Protein 2IAB (pdb70)

InterPro domains:
  IPR011576 Pyridoxamine 5'-phosphate oxidase, N-terminal [PF01243] (26-133)
  IPR012349 FMN-binding split barrel [G3DSA:2.30.110.10] (7-149)

Sequence (301 aa):
TTPPARTAKQQRIQDTLNRLELDVDAWVSTAGADGGAPYLVPLSYLWDGETFLVATPAASPTGRNLSETGRVRLGIGPTRDLVLVEEGTALPLEPAGLPDGVGDTFAEKTGFDPRRLTTSYLYFRISPRRVQAWREANELSGRELRDGEWLVTDTTPPARTAKQRIQDTLNRLELDVDAWVSTAGADGGAPYLVPLSYLWDGETFLVATPAASPTGRNLSETGRVRLGIGPTRDLVLVEGTALPLEPAGLPDGVGDTFAEKTGFDPRRLTTSYLYFRISPRRVQAWREANELSGRELRDGEWL

Nearest PDB structures (foldseek):
  2iab-assembly1_A  TM=1.007E+00  e=1.808E-29  Streptomyces avermitilis
  5jab-assembly1_B  TM=8.099E-01  e=2.879E-06  Mycobacterium tuberculosis H37Rv
  5jab-assembly2_D  TM=7.755E-01  e=5.006E-06  Mycobacterium tuberculosis H37Rv
  3ec6-assembly1_A-2  TM=7.131E-01  e=2.724E-06  Bacillus anthracis
  2hti-assembly1_A-2  TM=7.205E-01  e=1.027E-05  Halalkalibacterium halodurans

Secondary structure (DSSP, 8-state):
--PPPPPHHHHHHHHHHHHHH--EEEEEEE-TTSS-EEEEEEE-EE-SS-EEEEEETTSHHHHHHHHH-EEEEEESSTT-EEEEEEEEEEE-GGGPPTTHHHHHHHHHS--GGG-SS-EEEEEEEEEEEEEESSGGGSTT-B--TTS-----/-PPPPPPHHHHHHHHHHHHHH--EEEEEEE-TTSS-EEEEEEE-EE-SS-EEEEEETTSHHHHHHHHH-EEEEEES-TTSEEEEEEEEEEE-GGGS-HHHHHHHHHHHS--GGG-SS-EEEEEEEEEEEEEESSHHHHTT-B--TT---

Radius of gyration: 19.33 Å; Cα contacts (8 Å, |Δi|>4): 685; chains: 2; bounding box: 51×46×48 Å

Solvent-accessible surface area: 14859 Å² total

B-factor: mean 37.32, std 8.87, range [21.0, 83.9]

Foldseek 3Di:
DDDAADDLVRLVVVVVVQLQPDFKWWKWFADPPDPRIDTDIFGWDDDPFKIKTKDQCPDPSNVRCDVPQWIWIWGDDAQWIKIFTWGKDKAFLVGDPPPPQVVSCVRHVDGCVPDPGGMIMIIIGTAWMFTGGDPSHVVVRTCGRRDGDDDD/DDDFADDLVVLVVVVVVQLQPDFKWWKWFADPVDPGIDIDIFGWDDDPFKIKTKDFCPPPSNVRCDPPQWIWIWTDDPLWIKIFTWGKDKAFLVPDPPVVQVVNCVRHVDGQNPDPRGMIMIIIGTAWMFTHRDPSHPVVRTCGGRDGD

CATH classification: 2.30.110.10

Structure (mmCIF, N/CA/C/O backbone):
data_2IAB
#
_entry.id   2IAB
#
_cell.length_a   87.890
_cell.length_b   87.890
_cell.length_c   151.580
_cell.angle_alpha   90.000
_cell.angle_beta   90.000
_cell.angle_gamma   120.000
#
_symmetry.space_group_name_H-M   'P 65 2 2'
#
loop_
_entity.id
_entity.type
_entity.pdbx_description
1 polymer 'Hypothetical protein'
2 non-polymer 'ISOPROPYL ALCOHOL'
3 water water
#
loop_
_atom_site.group_PDB
_atom_site.id
_atom_site.type_symbol
_atom_site.label_atom_id
_atom_site.label_alt_id
_atom_site.label_comp_id
_atom_site.label_asym_id
_atom_site.label_entity_id
_atom_site.label_seq_id
_atom_site.pdbx_PDB_ins_code
_atom_site.Cartn_x
_atom_site.Cartn_y
_atom_site.Cartn_z
_atom_site.occupancy
_atom_site.B_iso_or_equiv
_atom_site.auth_seq_id
_atom_site.auth_comp_id
_atom_site.auth_asym_id
_atom_site.auth_atom_id
_atom_site.pdbx_PDB_model_num
ATOM 1 N N . THR A 1 3 ? 18.548 48.585 85.971 1.00 58.67 2 THR A N 1
ATOM 2 C CA . THR A 1 3 ? 17.094 48.260 86.055 1.00 57.31 2 THR A CA 1
ATOM 3 C C . THR A 1 3 ? 16.787 46.969 85.267 1.00 57.06 2 THR A C 1
ATOM 4 O O . THR A 1 3 ? 17.631 46.472 84.500 1.00 57.07 2 THR A O 1
ATOM 6 N N . THR A 1 4 ? 15.593 46.412 85.492 1.00 57.17 3 THR A N 1
ATOM 7 C CA . THR A 1 4 ? 15.082 45.279 84.705 1.00 55.96 3 THR A CA 1
ATOM 8 C C . THR A 1 4 ? 14.797 45.748 83.257 1.00 55.08 3 THR A C 1
ATOM 9 O O . THR A 1 4 ? 13.836 46.491 83.021 1.00 55.50 3 THR A O 1
ATOM 10 N N . PRO A 1 5 ? 15.639 45.337 82.292 1.00 53.30 4 PRO A N 1
ATOM 11 C CA . PRO A 1 5 ? 15.375 45.711 80.904 1.00 53.45 4 PRO A CA 1
ATOM 12 C C . PRO A 1 5 ? 14.128 45.010 80.356 1.00 52.13 4 PRO A C 1
ATOM 13 O O . PRO A 1 5 ? 13.829 43.871 80.790 1.00 52.02 4 PRO A O 1
ATOM 17 N N . PRO A 1 6 ? 13.439 45.642 79.372 1.00 49.60 5 PRO A N 1
ATOM 18 C CA . PRO A 1 6 ? 12.270 44.997 78.754 1.00 48.60 5 PRO A CA 1
ATOM 19 C C . PRO A 1 6 ? 12.605 43.585 78.225 1.00 46.62 5 PRO A C 1
ATOM 20 O O . PRO A 1 6 ? 13.770 43.310 77.884 1.00 45.60 5 PRO A O 1
ATOM 24 N N . ALA A 1 7 ? 11.594 42.712 78.213 1.00 45.74 6 ALA A N 1
ATOM 25 C CA . ALA A 1 7 ? 11.721 41.342 77.734 1.00 45.34 6 ALA A CA 1
ATOM 26 C C . ALA A 1 7 ? 12.311 41.342 76.329 1.00 47.44 6 ALA A C 1
ATOM 27 O O . ALA A 1 7 ? 11.861 42.114 75.453 1.00 46.02 6 ALA A O 1
ATOM 29 N N . ARG A 1 8 ? 13.302 40.470 76.117 1.00 44.98 7 ARG A N 1
ATOM 30 C CA . ARG A 1 8 ? 13.890 40.310 74.791 1.00 45.41 7 ARG A CA 1
ATOM 31 C C . ARG A 1 8 ? 12.916 39.574 73.858 1.00 45.49 7 ARG A C 1
ATOM 32 O O . ARG A 1 8 ? 12.191 38.628 74.299 1.00 41.41 7 ARG A O 1
ATOM 40 N N . THR A 1 9 ? 12.924 40.004 72.580 1.00 44.30 8 THR A N 1
ATOM 41 C CA . THR A 1 9 ? 12.306 39.232 71.473 1.00 44.91 8 THR A CA 1
ATOM 42 C C . THR A 1 9 ? 12.947 37.845 71.249 1.00 43.28 8 THR A C 1
ATOM 43 O O . THR A 1 9 ? 14.090 37.577 71.656 1.00 42.10 8 THR A O 1
ATOM 47 N N . ALA A 1 10 ? 12.206 36.987 70.558 1.00 41.79 9 ALA A N 1
ATOM 48 C CA . ALA A 1 10 ? 12.651 35.616 70.234 1.00 39.08 9 ALA A CA 1
ATOM 49 C C . ALA A 1 10 ? 13.944 35.560 69.391 1.00 35.44 9 ALA A C 1
ATOM 50 O O . ALA A 1 10 ? 14.854 34.806 69.714 1.00 36.75 9 ALA A O 1
ATOM 52 N N . LYS A 1 11 ? 14.018 36.349 68.328 1.00 38.21 10 LYS A N 1
ATOM 53 C CA . LYS A 1 11 ? 15.252 36.481 67.538 1.00 40.86 10 LYS A CA 1
ATOM 54 C C . LYS A 1 11 ? 16.459 36.929 68.402 1.00 39.79 10 LYS A C 1
ATOM 55 O O . LYS A 1 11 ? 17.525 36.347 68.318 1.00 36.97 10 LYS A O 1
ATOM 60 N N A GLN A 1 12 ? 16.283 37.927 69.255 0.50 41.45 11 GLN A N 1
ATOM 61 N N B GLN A 1 12 ? 16.242 37.954 69.218 0.50 41.02 11 GLN A N 1
ATOM 62 C CA A GLN A 1 12 ? 17.407 38.405 70.082 0.50 40.26 11 GLN A CA 1
ATOM 63 C CA B GLN A 1 12 ? 17.253 38.471 70.152 0.50 39.32 11 GLN A CA 1
ATOM 64 C C A GLN A 1 12 ? 17.732 37.417 71.208 0.50 38.26 11 GLN A C 1
ATOM 65 C C B GLN A 1 12 ? 17.696 37.404 71.150 0.50 37.97 11 GLN A C 1
ATOM 66 O O A GLN A 1 12 ? 18.912 37.251 71.566 0.50 33.33 11 GLN A O 1
ATOM 67 O O B GLN A 1 12 ? 18.902 37.185 71.373 0.50 33.95 11 GLN A O 1
ATOM 78 N N . ARG A 1 13 ? 16.708 36.764 71.772 1.00 35.94 12 ARG A N 1
ATOM 79 C CA . ARG A 1 13 ? 16.949 35.708 72.737 1.00 37.77 12 ARG A CA 1
ATOM 80 C C . ARG A 1 13 ? 17.728 34.572 72.126 1.00 31.06 12 ARG A C 1
ATOM 81 O O . ARG A 1 13 ? 18.564 33.945 72.793 1.00 34.55 12 ARG A O 1
ATOM 89 N N . ILE A 1 14 ? 17.432 34.240 70.883 1.00 31.74 13 ILE A N 1
ATOM 90 C CA . ILE A 1 14 ? 18.099 33.119 70.281 1.00 30.19 13 ILE A CA 1
ATOM 91 C C . ILE A 1 14 ? 19.582 33.460 70.081 1.00 31.97 13 ILE A C 1
ATOM 92 O O . ILE A 1 14 ? 20.462 32.648 70.411 1.00 29.25 13 ILE A O 1
ATOM 97 N N . GLN A 1 15 ? 19.845 34.642 69.508 1.00 31.71 14 GLN A N 1
ATOM 98 C CA . GLN A 1 15 ? 21.224 35.096 69.331 1.00 33.78 14 GLN A CA 1
ATOM 99 C C . GLN A 1 15 ? 21.975 35.168 70.657 1.00 31.12 14 GLN A C 1
ATOM 100 O O . GLN A 1 15 ? 23.104 34.723 70.717 1.00 29.80 14 GLN A O 1
ATOM 106 N N . ASP A 1 16 ? 21.350 35.708 71.696 1.00 29.73 15 ASP A N 1
ATOM 107 C CA . ASP A 1 16 ? 21.943 35.763 73.043 1.00 30.84 15 ASP A CA 1
ATOM 108 C C . ASP A 1 16 ? 22.190 34.352 73.596 1.00 29.90 15 ASP A C 1
ATOM 109 O O . ASP A 1 16 ? 23.227 34.071 74.228 1.00 31.19 15 ASP A O 1
ATOM 114 N N . THR A 1 17 ? 21.240 33.467 73.373 1.00 28.71 16 THR A N 1
ATOM 115 C CA . THR A 1 17 ? 21.383 32.076 73.823 1.00 28.07 16 THR A CA 1
ATOM 116 C C . THR A 1 17 ? 22.551 31.375 73.123 1.00 29.22 16 THR A C 1
ATOM 117 O O . THR A 1 17 ? 23.365 30.719 73.760 1.00 29.40 16 THR A O 1
ATOM 121 N N . LEU A 1 18 ? 22.634 31.524 71.811 1.00 29.59 17 LEU A N 1
ATOM 122 C CA . LEU A 1 18 ? 23.754 31.001 71.058 1.00 29.68 17 LEU A CA 1
ATOM 123 C C . LEU A 1 18 ? 25.078 31.565 71.575 1.00 32.45 17 LEU A C 1
ATOM 124 O O . LEU A 1 18 ? 26.056 30.845 71.680 1.00 33.37 17 LEU A O 1
ATOM 129 N N . ASN A 1 19 ? 25.141 32.855 71.859 1.00 31.61 18 ASN A N 1
ATOM 130 C CA . ASN A 1 19 ? 26.397 33.425 72.420 1.00 31.64 18 ASN A CA 1
ATOM 131 C C . ASN A 1 19 ? 26.758 32.773 73.786 1.00 29.22 18 ASN A C 1
ATOM 132 O O . ASN A 1 19 ? 27.909 32.539 74.087 1.00 30.87 18 ASN A O 1
ATOM 137 N N . ARG A 1 20 ? 25.754 32.542 74.621 1.00 30.63 19 ARG A N 1
ATOM 138 C CA . ARG A 1 20 ? 25.945 31.945 75.937 1.00 31.11 19 ARG A CA 1
ATOM 139 C C . ARG A 1 20 ? 26.460 30.515 75.759 1.00 29.11 19 ARG A C 1
ATOM 140 O O . ARG A 1 20 ? 27.423 30.121 76.417 1.00 29.72 19 ARG A O 1
ATOM 148 N N . LEU A 1 21 ? 25.869 29.771 74.813 1.00 32.22 20 LEU A N 1
ATOM 149 C CA . LEU A 1 21 ? 26.285 28.388 74.562 1.00 28.50 20 LEU A CA 1
ATOM 150 C C . LEU A 1 21 ? 27.729 28.336 74.081 1.00 30.94 20 LEU A C 1
ATOM 151 O O . LEU A 1 21 ? 28.450 27.410 74.456 1.00 32.79 20 LEU A O 1
ATOM 156 N N . GLU A 1 22 ? 28.153 29.310 73.273 1.00 29.05 21 GLU A N 1
ATOM 157 C CA . GLU A 1 22 ? 29.498 29.374 72.749 1.00 30.89 21 GLU A CA 1
ATOM 158 C C . GLU A 1 22 ? 30.465 29.801 73.846 1.00 33.20 21 GLU A C 1
ATOM 159 O O . GLU A 1 22 ? 31.627 29.410 73.848 1.00 36.24 21 GLU A O 1
ATOM 165 N N . LEU A 1 23 ? 29.981 30.593 74.801 1.00 32.37 22 LEU A N 1
ATOM 166 C CA . LEU A 1 23 ? 30.856 31.118 75.842 1.00 31.91 22 LEU A CA 1
ATOM 167 C C . LEU A 1 23 ? 31.093 30.203 77.062 1.00 32.55 22 LEU A C 1
ATOM 168 O O . LEU A 1 23 ? 32.205 30.009 77.475 1.00 34.60 22 LEU A O 1
ATOM 173 N N . ASP A 1 24 ? 30.036 29.685 77.660 1.00 27.44 23 ASP A N 1
ATOM 174 C CA . ASP A 1 24 ? 30.156 28.949 78.903 1.00 28.79 23 ASP A CA 1
ATOM 175 C C . ASP A 1 24 ? 30.888 27.607 78.682 1.00 32.25 23 ASP A C 1
ATOM 176 O O . ASP A 1 24 ? 30.882 27.039 77.595 1.00 33.08 23 ASP A O 1
ATOM 181 N N . VAL A 1 25 ? 31.571 27.175 79.703 1.00 31.24 24 VAL A N 1
ATOM 182 C CA . VAL A 1 25 ? 32.337 25.948 79.664 1.00 34.14 24 VAL A CA 1
ATOM 183 C C . VAL A 1 25 ? 31.584 24.778 80.269 1.00 31.61 24 VAL A C 1
ATOM 184 O O . VAL A 1 25 ? 31.769 23.617 79.828 1.00 30.73 24 VAL A O 1
ATOM 188 N N . ASP A 1 26 ? 30.819 25.069 81.318 1.00 28.16 25 ASP A N 1
ATOM 189 C CA . ASP A 1 26 ? 30.141 24.049 82.109 1.00 30.37 25 ASP A CA 1
ATOM 190 C C . ASP A 1 26 ? 28.606 24.119 81.977 1.00 30.60 25 ASP A C 1
ATOM 191 O O . ASP A 1 26 ? 28.012 25.197 81.779 1.00 32.50 25 ASP A O 1
ATOM 196 N N . ALA A 1 27 ? 28.002 22.947 82.146 1.00 30.82 26 ALA A N 1
ATOM 197 C CA . ALA A 1 27 ? 26.566 22.739 82.281 1.00 31.13 26 ALA A CA 1
ATOM 198 C C . ALA A 1 27 ? 26.241 21.850 83.449 1.00 32.41 26 ALA A C 1
ATOM 199 O O . ALA A 1 27 ? 26.949 20.867 83.753 1.00 32.07 26 ALA A O 1
ATOM 201 N N . TRP A 1 28 ? 25.106 22.149 84.057 1.00 31.86 27 TRP A N 1
ATOM 202 C CA . TRP A 1 28 ? 24.507 21.240 85.022 1.00 30.80 27 TRP A CA 1
ATOM 203 C C . TRP A 1 28 ? 23.821 20.131 84.209 1.00 31.29 27 TRP A C 1
ATOM 204 O O . TRP A 1 28 ? 22.953 20.381 83.391 1.00 31.84 27 TRP A O 1
ATOM 215 N N . VAL A 1 29 ? 24.209 18.892 84.448 1.00 29.44 28 VAL A N 1
ATOM 216 C CA . VAL A 1 29 ? 23.767 17.768 83.626 1.00 30.19 28 VAL A CA 1
ATOM 217 C C . VAL A 1 29 ? 22.840 16.925 84.488 1.00 31.07 28 VAL A C 1
ATOM 218 O O . VAL A 1 29 ? 23.259 16.293 85.479 1.00 29.72 28 VAL A O 1
ATOM 222 N N . SER A 1 30 ? 21.566 16.917 84.083 1.00 29.77 29 SER A N 1
ATOM 223 C CA . SER A 1 30 ? 20.544 16.238 84.805 1.00 29.64 29 SER A CA 1
ATOM 224 C C . SER A 1 30 ? 20.092 14.976 84.060 1.00 29.75 29 SER A C 1
ATOM 225 O O . SER A 1 30 ? 19.651 15.005 82.876 1.00 29.99 29 SER A O 1
ATOM 228 N N . THR A 1 31 ? 20.148 13.873 84.778 1.00 29.28 30 THR A N 1
ATOM 229 C CA . THR A 1 31 ? 19.835 12.532 84.251 1.00 28.65 30 THR A CA 1
ATOM 230 C C . THR A 1 31 ? 18.994 11.772 85.260 1.00 30.51 30 THR A C 1
ATOM 231 O O . THR A 1 31 ? 18.747 12.239 86.394 1.00 26.52 30 THR A O 1
ATOM 235 N N . ALA A 1 32 ? 18.526 10.587 84.833 1.00 30.54 31 ALA A N 1
ATOM 236 C CA . ALA A 1 32 ? 17.696 9.734 85.654 1.00 29.91 31 ALA A CA 1
ATOM 237 C C . ALA A 1 32 ? 18.035 8.273 85.366 1.00 30.53 31 ALA A C 1
ATOM 238 O O . ALA A 1 32 ? 18.329 7.924 84.229 1.00 30.16 31 ALA A O 1
ATOM 240 N N . GLY A 1 33 ? 18.040 7.449 86.405 1.00 29.19 32 GLY A N 1
ATOM 241 C CA . GLY A 1 33 ? 18.166 5.983 86.227 1.00 31.54 32 GLY A CA 1
ATOM 242 C C . GLY A 1 33 ? 16.976 5.384 85.495 1.00 35.20 32 GLY A C 1
ATOM 243 O O . GLY A 1 33 ? 15.856 5.946 85.473 1.00 34.42 32 GLY A O 1
ATOM 244 N N . ALA A 1 34 ? 17.230 4.207 84.927 1.00 40.99 33 ALA A N 1
ATOM 245 C CA . ALA A 1 34 ? 16.286 3.481 84.102 1.00 42.05 33 ALA A CA 1
ATOM 246 C C . ALA A 1 34 ? 15.133 2.966 84.926 1.00 41.40 33 ALA A C 1
ATOM 247 O O . ALA A 1 34 ? 14.042 2.836 84.392 1.00 41.99 33 ALA A O 1
ATOM 249 N N . ASP A 1 35 ? 15.364 2.758 86.221 1.00 41.41 34 ASP A N 1
ATOM 250 C CA . ASP A 1 35 ? 14.367 2.178 87.096 1.00 46.81 34 ASP A CA 1
ATOM 251 C C . ASP A 1 35 ? 13.459 3.142 87.909 1.00 48.22 34 ASP A C 1
ATOM 252 O O . ASP A 1 35 ? 12.654 2.696 88.703 1.00 51.82 34 ASP A O 1
ATOM 257 N N . GLY A 1 36 ? 13.540 4.448 87.720 1.00 47.06 35 GLY A N 1
ATOM 258 C CA . GLY A 1 36 ? 12.454 5.318 88.199 1.00 46.28 35 GLY A CA 1
ATOM 259 C C . GLY A 1 36 ? 12.677 5.932 89.562 1.00 44.80 35 GLY A C 1
ATOM 260 O O . GLY A 1 36 ? 13.260 5.312 90.448 1.00 46.94 35 GLY A O 1
ATOM 261 N N . GLY A 1 37 ? 12.193 7.157 89.724 1.00 43.21 36 GLY A N 1
ATOM 262 C CA . GLY A 1 37 ? 12.553 8.008 90.868 1.00 39.85 36 GLY A CA 1
ATOM 263 C C . GLY A 1 37 ? 14.019 7.995 91.285 1.00 36.70 36 GLY A C 1
ATOM 264 O O . GLY A 1 37 ? 14.308 7.944 92.467 1.00 39.02 36 GLY A O 1
ATOM 265 N N . ALA A 1 38 ? 14.944 8.052 90.329 1.00 32.08 37 ALA A N 1
ATOM 266 C CA . ALA A 1 38 ? 16.372 8.107 90.642 1.00 30.02 37 ALA A CA 1
ATOM 267 C C . ALA A 1 38 ? 17.081 9.271 89.905 1.00 28.36 37 ALA A C 1
ATOM 268 O O . ALA A 1 38 ? 17.891 9.059 88.957 1.00 28.34 37 ALA A O 1
ATOM 270 N N . PRO A 1 39 ? 16.875 10.509 90.390 1.00 28.87 38 PRO A N 1
ATOM 271 C CA . PRO A 1 39 ? 17.536 11.655 89.756 1.00 28.93 38 PRO A CA 1
ATOM 272 C C . PRO A 1 39 ? 19.045 11.705 90.016 1.00 26.44 38 PRO A C 1
ATOM 273 O O . PRO A 1 39 ? 19.525 11.233 91.040 1.00 27.82 38 PRO A O 1
ATOM 277 N N . TYR A 1 40 ? 19.776 12.325 89.108 1.00 28.26 39 TYR A N 1
ATOM 278 C CA . TYR A 1 40 ? 21.196 12.559 89.299 1.00 29.19 39 TYR A CA 1
ATOM 279 C C . TYR A 1 40 ? 21.529 13.901 88.658 1.00 31.01 39 TYR A C 1
ATOM 280 O O . TYR A 1 40 ? 21.026 14.202 87.570 1.00 31.10 39 TYR A O 1
ATOM 289 N N . LEU A 1 41 ? 22.360 14.689 89.349 1.00 29.98 40 LEU A N 1
ATOM 290 C CA . LEU A 1 41 ? 22.769 15.986 88.903 1.00 30.94 40 LEU A CA 1
ATOM 291 C C . LEU A 1 41 ? 24.229 16.220 89.206 1.00 30.37 40 LEU A C 1
ATOM 292 O O . LEU A 1 41 ? 24.693 16.008 90.346 1.00 28.14 40 LEU A O 1
ATOM 297 N N . VAL A 1 42 ? 24.962 16.677 88.188 1.00 30.56 41 VAL A N 1
ATOM 298 C CA . VAL A 1 42 ? 26.372 17.052 88.347 1.00 30.86 41 VAL A CA 1
ATOM 299 C C . VAL A 1 42 ? 26.750 18.031 87.224 1.00 30.59 41 VAL A C 1
ATOM 300 O O . VAL A 1 42 ? 26.206 17.935 86.128 1.00 29.41 41 VAL A O 1
ATOM 304 N N . PRO A 1 43 ? 27.633 19.005 87.490 1.00 29.92 42 PRO A N 1
ATOM 305 C CA . PRO A 1 43 ? 28.181 19.772 86.339 1.00 30.12 42 PRO A CA 1
ATOM 306 C C . PRO A 1 43 ? 29.248 19.055 85.549 1.00 28.95 42 PRO A C 1
ATOM 307 O O . PRO A 1 43 ? 30.122 18.426 86.115 1.00 34.73 42 PRO A O 1
ATOM 311 N N . LEU A 1 44 ? 29.169 19.140 84.237 1.00 30.32 43 LEU A N 1
ATOM 312 C CA . LEU A 1 44 ? 30.247 18.677 83.394 1.00 31.51 43 LEU A CA 1
ATOM 313 C C . LEU A 1 44 ? 30.561 19.807 82.411 1.00 28.59 43 LEU A C 1
ATOM 314 O O . LEU A 1 44 ? 29.719 20.673 82.103 1.00 32.11 43 LEU A O 1
ATOM 319 N N . SER A 1 45 ? 31.733 19.724 81.845 1.00 28.80 44 SER A N 1
ATOM 320 C CA . SER A 1 45 ? 32.156 20.573 80.745 1.00 29.87 44 SER A CA 1
ATOM 321 C C . SER A 1 45 ? 31.513 20.137 79.432 1.00 32.70 44 SER A C 1
ATOM 322 O O . SER A 1 45 ? 31.211 18.979 79.260 1.00 32.62 44 SER A O 1
ATOM 325 N N . TYR A 1 46 ? 31.320 21.078 78.501 1.00 28.72 45 TYR A N 1
ATOM 326 C CA . TYR A 1 46 ? 30.719 20.766 77.243 1.00 30.32 45 TYR A CA 1
ATOM 327 C C . TYR A 1 46 ? 31.357 21.553 76.123 1.00 31.27 45 TYR A C 1
ATOM 328 O O . TYR A 1 46 ? 32.001 22.567 76.330 1.00 30.14 45 TYR A O 1
ATOM 337 N N . LEU A 1 47 ? 31.176 21.024 74.934 1.00 31.72 46 LEU A N 1
ATOM 338 C CA . LEU A 1 47 ? 31.445 21.745 73.694 1.00 32.31 46 LEU A CA 1
ATOM 339 C C . LEU A 1 47 ? 30.165 21.852 72.909 1.00 33.03 46 LEU A C 1
ATOM 340 O O . LEU A 1 47 ? 29.516 20.836 72.626 1.00 30.88 46 LEU A O 1
ATOM 345 N N . TRP A 1 48 ? 29.819 23.082 72.540 1.00 31.05 47 TRP A N 1
ATOM 346 C CA . TRP A 1 48 ? 28.720 23.350 71.620 1.00 32.37 47 TRP A CA 1
ATOM 347 C C . TRP A 1 48 ? 29.260 23.795 70.253 1.00 32.81 47 TRP A C 1
ATOM 348 O O . TRP A 1 48 ? 30.090 24.702 70.176 1.00 30.45 47 TRP A O 1
ATOM 359 N N . ASP A 1 49 ? 28.754 23.181 69.190 1.00 32.72 48 ASP A N 1
ATOM 360 C CA . ASP A 1 49 ? 29.208 23.517 67.835 1.00 33.76 48 ASP A CA 1
ATOM 361 C C . ASP A 1 49 ? 28.202 24.277 66.954 1.00 32.77 48 ASP A C 1
ATOM 362 O O . ASP A 1 49 ? 28.382 24.360 65.717 1.00 29.02 48 ASP A O 1
ATOM 367 N N . GLY A 1 50 ? 27.121 24.782 67.556 1.00 27.84 49 GLY A N 1
ATOM 368 C CA . GLY A 1 50 ? 26.048 25.391 66.774 1.00 31.25 49 GLY A CA 1
ATOM 369 C C . GLY A 1 50 ? 24.880 24.473 66.503 1.00 31.40 49 GLY A C 1
ATOM 370 O O . GLY A 1 50 ? 23.826 24.914 65.996 1.00 30.12 49 GLY A O 1
ATOM 371 N N . GLU A 1 51 ? 25.050 23.177 66.779 1.00 28.71 50 GLU A N 1
ATOM 372 C CA . GLU A 1 51 ? 24.048 22.182 66.443 1.00 29.48 50 GLU A CA 1
ATOM 373 C C . GLU A 1 51 ? 23.811 21.153 67.551 1.00 29.36 50 GLU A C 1
ATOM 374 O O . GLU A 1 51 ? 22.679 20.850 67.900 1.00 31.42 50 GLU A O 1
ATOM 380 N N . THR A 1 52 ? 24.888 20.603 68.080 1.00 30.35 51 THR A N 1
ATOM 381 C CA . THR A 1 52 ? 24.865 19.634 69.175 1.00 29.24 51 THR A CA 1
ATOM 382 C C . THR A 1 52 ? 25.866 20.020 70.276 1.00 30.57 51 THR A C 1
ATOM 383 O O . THR A 1 52 ? 26.787 20.836 70.092 1.00 34.08 51 THR A O 1
ATOM 387 N N . PHE A 1 53 ? 25.648 19.437 71.445 1.00 31.17 52 PHE A N 1
ATOM 388 C CA . PHE A 1 53 ? 26.537 19.478 72.568 1.00 29.17 52 PHE A CA 1
ATOM 389 C C . PHE A 1 53 ? 27.296 18.148 72.605 1.00 32.79 52 PHE A C 1
ATOM 390 O O . PHE A 1 53 ? 26.792 17.087 72.231 1.00 29.92 52 PHE A O 1
ATOM 398 N N . LEU A 1 54 ? 28.523 18.244 73.080 1.00 29.66 53 LEU A N 1
ATOM 399 C CA . LEU A 1 54 ? 29.358 17.127 73.341 1.00 29.90 53 LEU A CA 1
ATOM 400 C C . LEU A 1 54 ? 29.889 17.221 74.761 1.00 30.99 53 LEU A C 1
ATOM 401 O O . LEU A 1 54 ? 30.443 18.244 75.180 1.00 27.80 53 LEU A O 1
ATOM 406 N N . VAL A 1 55 ? 29.682 16.147 75.508 1.00 29.19 54 VAL A N 1
ATOM 407 C CA . VAL A 1 55 ? 30.179 16.029 76.902 1.00 31.35 54 VAL A CA 1
ATOM 408 C C . VAL A 1 55 ? 30.995 14.732 76.954 1.00 33.73 54 VAL A C 1
ATOM 409 O O . VAL A 1 55 ? 30.900 13.911 76.062 1.00 31.85 54 VAL A O 1
ATOM 413 N N . ALA A 1 56 ? 31.826 14.566 77.963 1.00 30.90 55 ALA A N 1
ATOM 414 C CA . ALA A 1 56 ? 32.530 13.317 78.106 1.00 31.37 55 ALA A CA 1
ATOM 415 C C . ALA A 1 56 ? 32.512 12.931 79.598 1.00 31.54 55 ALA A C 1
ATOM 416 O O . ALA A 1 56 ? 32.734 13.781 80.459 1.00 32.46 55 ALA A O 1
ATOM 418 N N . THR A 1 57 ? 32.312 11.643 79.876 1.00 31.52 56 THR A N 1
ATOM 419 C CA . THR A 1 57 ? 32.354 11.124 81.233 1.00 33.13 56 THR A CA 1
ATOM 420 C C . THR A 1 57 ? 32.793 9.647 81.211 1.00 32.14 56 THR A C 1
ATOM 421 O O . THR A 1 57 ? 32.640 8.986 80.183 1.00 30.72 56 THR A O 1
ATOM 425 N N . PRO A 1 58 ? 33.385 9.127 82.330 1.00 32.37 57 PRO A N 1
ATOM 426 C CA . PRO A 1 58 ? 33.632 7.722 82.344 1.00 32.99 57 PRO A CA 1
ATOM 427 C C . PRO A 1 58 ? 32.369 6.948 82.010 1.00 31.38 57 PRO A C 1
ATOM 428 O O . PRO A 1 58 ? 31.270 7.292 82.451 1.00 28.78 57 PRO A O 1
ATOM 432 N N . ALA A 1 59 ? 32.499 5.935 81.173 1.00 31.43 58 ALA A N 1
ATOM 433 C CA . ALA A 1 59 ? 31.341 5.096 80.827 1.00 32.61 58 ALA A CA 1
ATOM 434 C C . ALA A 1 59 ? 30.623 4.609 82.077 1.00 35.64 58 ALA A C 1
ATOM 435 O O . ALA A 1 59 ? 29.380 4.456 82.092 1.00 35.45 58 ALA A O 1
ATOM 437 N N . ALA A 1 60 ? 31.410 4.335 83.126 1.00 34.71 59 ALA A N 1
ATOM 438 C CA . ALA A 1 60 ? 30.888 3.740 84.358 1.00 34.07 59 ALA A CA 1
ATOM 439 C C . ALA A 1 60 ? 30.331 4.727 85.389 1.00 32.52 59 ALA A C 1
ATOM 440 O O . ALA A 1 60 ? 29.833 4.297 86.417 1.00 33.21 59 ALA A O 1
ATOM 442 N N . SER A 1 61 ? 30.434 6.034 85.130 1.00 30.93 60 SER A N 1
ATOM 443 C CA . SER A 1 61 ? 29.949 7.064 86.079 1.00 31.83 60 SER A CA 1
ATOM 444 C C . SER A 1 61 ? 28.413 7.024 86.081 1.00 30.96 60 SE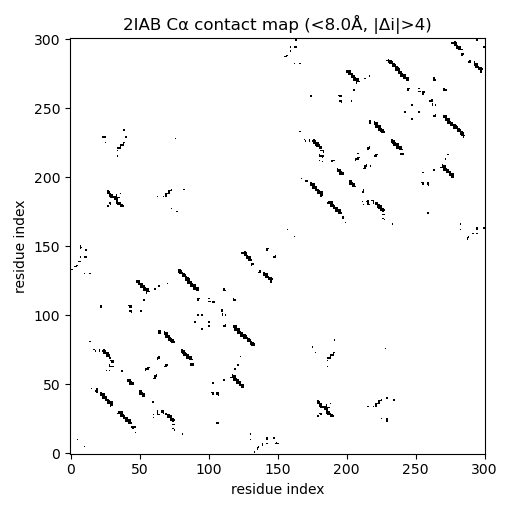R A C 1
ATOM 445 O O . SER A 1 61 ? 27.821 6.542 85.130 1.00 30.20 60 SER A O 1
ATOM 448 N N . PRO A 1 62 ? 27.773 7.500 87.139 1.00 30.27 61 PRO A N 1
ATOM 449 C CA . PRO A 1 62 ? 26.299 7.538 87.122 1.00 29.80 61 PRO A CA 1
ATOM 450 C C . PRO A 1 62 ? 25.726 8.264 85.916 1.00 31.00 61 PRO A C 1
ATOM 451 O O . PRO A 1 62 ? 24.716 7.830 85.349 1.00 27.32 61 PRO A O 1
ATOM 455 N N . THR A 1 63 ? 26.370 9.360 85.521 1.00 30.77 62 THR A N 1
ATOM 456 C CA . THR A 1 63 ? 25.957 10.107 84.339 1.00 30.06 62 THR A CA 1
ATOM 457 C C . THR A 1 63 ? 26.125 9.291 83.110 1.00 29.51 62 THR A C 1
ATOM 458 O O . THR A 1 63 ? 25.180 9.172 82.312 1.00 31.46 62 THR A O 1
ATOM 462 N N . GLY A 1 64 ? 27.308 8.685 82.940 1.00 31.19 63 GLY A N 1
ATOM 463 C CA . GLY A 1 64 ? 27.558 7.833 81.776 1.00 29.44 63 GLY A CA 1
ATOM 464 C C . GLY A 1 64 ? 26.576 6.672 81.633 1.00 29.86 63 GLY A C 1
ATOM 465 O O . GLY A 1 64 ? 26.108 6.376 80.552 1.00 30.60 63 GLY A O 1
ATOM 466 N N . ARG A 1 65 ? 26.285 6.011 82.739 1.00 30.78 64 ARG A N 1
ATOM 467 C CA . ARG A 1 65 ? 25.330 4.910 82.764 1.00 33.00 64 ARG A CA 1
ATOM 468 C C . ARG A 1 65 ? 23.920 5.375 82.464 1.00 30.48 64 ARG A C 1
ATOM 469 O O . ARG A 1 65 ? 23.208 4.724 81.718 1.00 30.96 64 ARG A O 1
ATOM 477 N N . ASN A 1 66 ? 23.500 6.490 83.039 1.00 30.21 65 ASN A N 1
ATOM 478 C CA . ASN A 1 66 ? 22.148 7.002 82.753 1.00 31.46 65 ASN A CA 1
ATOM 479 C C . ASN A 1 66 ? 22.031 7.419 81.299 1.00 29.59 65 ASN A C 1
ATOM 480 O O . ASN A 1 66 ? 21.032 7.097 80.652 1.00 31.25 65 ASN A O 1
ATOM 485 N N . LEU A 1 67 ? 23.060 8.076 80.766 1.00 27.90 66 LEU A N 1
ATOM 486 C CA . LEU A 1 67 ? 23.043 8.469 79.385 1.00 28.71 66 LEU A CA 1
ATOM 487 C C . LEU A 1 67 ? 22.970 7.264 78.404 1.00 32.02 66 LEU A C 1
ATOM 488 O O . LEU A 1 67 ? 22.181 7.264 77.465 1.00 31.55 66 LEU A O 1
ATOM 493 N N . SER A 1 68 ? 23.785 6.258 78.666 1.00 30.60 67 SER A N 1
ATOM 494 C CA . SER A 1 68 ? 23.830 5.045 77.870 1.00 31.32 67 SER A CA 1
ATOM 495 C C . SER A 1 68 ? 22.536 4.306 77.907 1.00 31.99 67 SER A C 1
ATOM 496 O O . SER A 1 68 ? 22.084 3.791 76.869 1.00 32.65 67 SER A O 1
ATOM 499 N N . GLU A 1 69 ? 21.939 4.216 79.089 1.00 32.22 68 GLU A N 1
ATOM 500 C CA . GLU A 1 69 ? 20.777 3.348 79.284 1.00 33.03 68 GLU A CA 1
ATOM 501 C C . GLU A 1 69 ? 19.519 4.041 78.877 1.00 32.61 68 GLU A C 1
ATOM 502 O O . GLU A 1 69 ? 18.619 3.396 78.388 1.00 32.79 68 GLU A O 1
ATOM 505 N N . THR A 1 70 ? 19.438 5.363 79.047 1.00 32.10 69 THR A N 1
ATOM 506 C CA . THR A 1 70 ? 18.155 6.066 78.834 1.00 35.87 69 THR A CA 1
ATOM 507 C C . THR A 1 70 ? 18.188 7.007 77.629 1.00 34.09 69 THR A C 1
ATOM 508 O O . THR A 1 70 ? 17.171 7.345 77.094 1.00 35.85 69 THR A O 1
ATOM 512 N N . GLY A 1 71 ? 19.363 7.495 77.250 1.00 29.87 70 GLY A N 1
ATOM 513 C CA . GLY A 1 71 ? 19.472 8.460 76.215 1.00 31.52 70 GLY A CA 1
ATOM 514 C C . GLY A 1 71 ? 18.807 9.819 76.445 1.00 31.92 70 GLY A C 1
ATOM 515 O O . GLY A 1 71 ? 18.648 10.568 75.510 1.00 33.24 70 GLY A O 1
ATOM 516 N N . ARG A 1 72 ? 18.419 10.158 77.662 1.00 29.89 71 ARG A N 1
ATOM 517 C CA . ARG A 1 72 ? 17.721 11.436 77.882 1.00 30.99 71 ARG A CA 1
ATOM 518 C C . ARG A 1 72 ? 18.519 12.278 78.847 1.00 30.35 71 ARG A C 1
ATOM 519 O O . ARG A 1 72 ? 19.144 11.731 79.756 1.00 29.74 71 ARG A O 1
ATOM 524 N N . VAL A 1 73 ? 18.479 13.596 78.654 1.00 30.99 72 VAL A N 1
ATOM 525 C CA . VAL A 1 73 ? 19.322 14.529 79.423 1.00 29.63 72 VAL A CA 1
ATOM 526 C C . VAL A 1 73 ? 18.656 15.892 79.448 1.00 29.51 72 VAL A C 1
ATOM 527 O O . VAL A 1 73 ? 18.009 16.300 78.485 1.00 29.36 72 VAL A O 1
ATOM 531 N N . ARG A 1 74 ? 18.856 16.595 80.561 1.00 28.47 73 ARG A N 1
ATOM 532 C CA . ARG A 1 74 ? 18.562 18.009 80.647 1.00 30.61 73 ARG A CA 1
ATOM 533 C C . ARG A 1 74 ? 19.852 18.774 81.040 1.00 29.07 73 ARG A C 1
ATOM 534 O O . ARG A 1 74 ? 20.671 18.299 81.848 1.00 32.53 73 ARG A O 1
ATOM 542 N N . LEU A 1 75 ? 20.035 19.914 80.421 1.00 29.45 74 LEU A N 1
ATOM 543 C CA . LEU A 1 75 ? 21.188 20.819 80.674 1.00 29.56 74 LEU A CA 1
ATOM 544 C C . LEU A 1 75 ? 20.705 22.160 81.199 1.00 29.18 74 LEU A C 1
ATOM 545 O O . LEU A 1 75 ? 19.811 22.769 80.614 1.00 33.39 74 LEU A O 1
ATOM 550 N N . GLY A 1 76 ? 21.290 22.590 82.321 1.00 27.50 75 GLY A N 1
ATOM 551 C CA . GLY A 1 76 ? 21.104 23.922 82.923 1.00 30.07 75 GLY A CA 1
ATOM 552 C C . GLY A 1 76 ? 22.387 24.714 82.724 1.00 27.80 75 GLY A C 1
ATOM 553 O O . GLY A 1 76 ? 23.453 24.324 83.216 1.00 29.18 75 GLY A O 1
ATOM 554 N N . ILE A 1 77 ? 22.296 25.780 81.942 1.00 29.48 76 ILE A N 1
ATOM 555 C CA . ILE A 1 77 ? 23.459 26.570 81.547 1.00 27.66 76 ILE A CA 1
ATOM 556 C C . ILE A 1 77 ? 23.195 28.025 81.864 1.00 32.69 76 ILE A C 1
ATOM 557 O O . ILE A 1 77 ? 22.088 28.563 81.686 1.00 32.05 76 ILE A O 1
ATOM 562 N N . GLY A 1 78 ? 24.232 28.638 82.398 1.00 30.67 77 GLY A N 1
ATOM 563 C CA . GLY A 1 78 ? 24.269 30.055 82.598 1.00 29.39 77 GLY A CA 1
ATOM 564 C C . GLY A 1 78 ? 24.190 30.480 84.032 1.00 33.14 77 GLY A C 1
ATOM 565 O O . GLY A 1 78 ? 23.843 29.670 84.912 1.00 32.45 77 GLY A O 1
ATOM 566 N N . PRO A 1 79 ? 24.517 31.762 84.279 1.00 34.64 78 PRO A N 1
ATOM 567 C CA . PRO A 1 79 ? 24.604 32.293 85.593 1.00 37.48 78 PRO A CA 1
ATOM 568 C C . PRO A 1 79 ? 23.234 32.644 86.059 1.00 37.00 78 PRO A C 1
ATOM 569 O O . PRO A 1 79 ? 22.210 32.436 85.332 1.00 37.71 78 PRO A O 1
ATOM 573 N N . THR A 1 80 ? 23.216 33.161 87.277 1.00 39.79 79 THR A N 1
ATOM 574 C CA . THR A 1 80 ? 21.985 33.456 87.997 1.00 40.62 79 THR A CA 1
ATOM 575 C C . THR A 1 80 ? 21.073 34.379 87.165 1.00 42.30 79 THR A C 1
ATOM 576 O O . THR A 1 80 ? 21.516 35.464 86.701 1.00 42.09 79 THR A O 1
ATOM 580 N N . ARG A 1 81 ? 19.821 33.954 86.968 1.00 38.35 80 ARG A N 1
ATOM 581 C CA . ARG A 1 81 ? 18.837 34.810 86.307 1.00 43.82 80 ARG A CA 1
ATOM 582 C C . ARG A 1 81 ? 19.261 35.231 84.888 1.00 42.05 80 ARG A C 1
ATOM 583 O O . ARG A 1 81 ? 18.824 36.270 84.411 1.00 39.11 80 ARG A O 1
ATOM 591 N N . ASP A 1 82 ? 20.108 34.418 84.246 1.00 33.65 81 ASP A N 1
ATOM 592 C CA . ASP A 1 82 ? 20.324 34.446 82.810 1.00 36.00 81 ASP A CA 1
ATOM 593 C C . ASP A 1 82 ? 20.547 32.998 82.324 1.00 33.17 81 ASP A C 1
ATOM 594 O O . ASP A 1 82 ? 21.641 32.553 81.962 1.00 37.67 81 ASP A O 1
ATOM 599 N N . LEU A 1 83 ? 19.475 32.234 82.386 1.00 33.39 82 LEU A N 1
ATOM 600 C CA . LEU A 1 83 ? 19.559 30.786 82.258 1.00 32.33 82 LEU A CA 1
ATOM 601 C C . LEU A 1 83 ? 19.133 30.330 80.908 1.00 30.71 82 LEU A C 1
ATOM 602 O O . LEU A 1 83 ? 18.292 30.995 80.220 1.00 31.78 82 LEU A O 1
ATOM 607 N N . VAL A 1 84 ? 19.732 29.203 80.521 1.00 31.65 83 VAL A N 1
ATOM 608 C CA . VAL A 1 84 ? 19.335 28.413 79.386 1.00 30.47 83 VAL A CA 1
ATOM 609 C C . VAL A 1 84 ? 19.087 26.948 79.851 1.00 32.04 83 VAL A C 1
ATOM 610 O O . VAL A 1 84 ? 19.900 26.336 80.554 1.00 30.59 83 VAL A O 1
ATOM 614 N N . LEU A 1 85 ? 17.914 26.439 79.507 1.00 28.93 84 LEU A N 1
ATOM 615 C CA . LEU A 1 85 ? 17.499 25.109 79.863 1.00 28.73 84 LEU A CA 1
ATOM 616 C C . LEU A 1 85 ? 17.252 24.287 78.599 1.00 28.56 84 LEU A C 1
ATOM 617 O O . LEU A 1 85 ? 16.426 24.654 77.759 1.00 30.18 84 LEU A O 1
ATOM 622 N N . VAL A 1 86 ? 17.991 23.189 78.465 1.00 30.86 85 VAL A N 1
ATOM 623 C CA . VAL A 1 86 ? 17.953 22.373 77.268 1.00 30.93 85 VAL A CA 1
ATOM 624 C C . VAL A 1 86 ? 17.402 20.984 77.599 1.00 32.65 85 VAL A C 1
ATOM 625 O O . VAL A 1 86 ? 17.833 20.358 78.573 1.00 31.36 85 VAL A O 1
ATOM 629 N N . GLU A 1 87 ? 16.451 20.499 76.789 1.00 31.06 86 GLU A N 1
ATOM 630 C CA A GLU A 1 87 ? 16.053 19.091 76.829 0.50 32.38 86 GLU A CA 1
ATOM 631 C CA B GLU A 1 87 ? 16.013 19.112 76.825 0.50 33.64 86 GLU A CA 1
ATOM 632 C C . GLU A 1 87 ? 16.599 18.440 75.580 1.00 32.26 86 GLU A C 1
ATOM 633 O O . GLU A 1 87 ? 16.391 18.934 74.44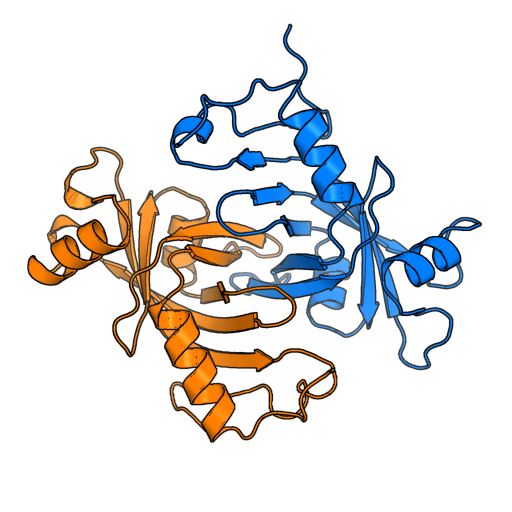4 1.00 28.66 86 GLU A O 1
ATOM 644 N N . GLY A 1 88 ? 17.249 17.299 75.770 1.00 32.79 87 GLY A N 1
ATOM 645 C CA . GLY A 1 88 ? 17.927 16.630 74.654 1.00 32.48 87 GLY A CA 1
ATOM 646 C C . GLY A 1 88 ? 17.990 15.117 74.750 1.00 28.54 87 GLY A C 1
ATOM 647 O O . GLY A 1 88 ? 17.694 14.499 75.780 1.00 30.62 87 GLY A O 1
ATOM 648 N N . THR A 1 89 ? 18.407 14.513 73.649 1.00 29.32 88 THR A N 1
ATOM 649 C CA . THR A 1 89 ? 18.607 13.085 73.565 1.00 31.05 88 THR A CA 1
ATOM 650 C C . THR A 1 89 ? 20.111 12.900 73.337 1.00 31.54 88 THR A C 1
ATOM 651 O O . THR A 1 89 ? 20.745 13.739 72.680 1.00 35.97 88 THR A O 1
ATOM 655 N N . ALA A 1 90 ? 20.672 11.840 73.907 1.00 28.68 89 ALA A N 1
ATOM 656 C CA . ALA A 1 90 ? 22.097 11.613 73.924 1.00 28.76 89 ALA A CA 1
ATOM 657 C C . ALA A 1 90 ? 22.497 10.267 73.327 1.00 29.79 89 ALA A C 1
ATOM 658 O O . ALA A 1 90 ? 21.868 9.242 73.625 1.00 33.34 89 ALA A O 1
ATOM 660 N N . LEU A 1 91 ? 23.553 10.265 72.513 1.00 30.15 90 LEU A N 1
ATOM 661 C CA . LEU A 1 91 ? 24.118 9.053 71.937 1.00 30.14 90 LEU A CA 1
ATOM 662 C C . LEU A 1 91 ? 25.612 8.978 72.204 1.00 31.56 90 LEU A C 1
ATOM 663 O O . LEU A 1 91 ? 26.310 10.009 72.207 1.00 30.99 90 LEU A O 1
ATOM 668 N N . PRO A 1 92 ? 26.122 7.765 72.455 1.00 31.48 91 PRO A N 1
ATOM 669 C CA . PRO A 1 92 ? 27.538 7.635 72.828 1.00 30.54 91 PRO A CA 1
ATOM 670 C C . PRO A 1 92 ? 28.487 7.630 71.621 1.00 31.90 91 PRO A C 1
ATOM 671 O O . PRO A 1 92 ? 28.143 7.137 70.568 1.00 31.62 91 PRO A O 1
ATOM 675 N N . LEU A 1 93 ? 29.689 8.153 71.795 1.00 34.77 92 LEU A N 1
ATOM 676 C CA . LEU A 1 93 ? 30.762 8.038 70.790 1.00 34.31 92 LEU A CA 1
ATOM 677 C C . LEU A 1 93 ? 31.975 7.569 71.575 1.00 33.43 92 LEU A C 1
ATOM 678 O O . LEU A 1 93 ? 32.340 8.156 72.615 1.00 30.25 92 LEU A O 1
ATOM 683 N N . GLU A 1 94 ? 32.588 6.490 71.116 1.00 30.58 93 GLU A N 1
ATOM 684 C CA . GLU A 1 94 ? 33.864 6.077 71.636 1.00 32.70 93 GLU A CA 1
ATOM 685 C C . GLU A 1 94 ? 34.947 7.099 71.255 1.00 34.61 93 GLU A C 1
ATOM 686 O O . GLU A 1 94 ? 34.906 7.662 70.167 1.00 34.41 93 GLU A O 1
ATOM 692 N N . PRO A 1 95 ? 35.932 7.316 72.139 1.00 35.72 94 PRO A N 1
ATOM 693 C CA . PRO A 1 95 ? 37.072 8.200 71.881 1.00 38.90 94 PRO A CA 1
ATOM 694 C C . PRO A 1 95 ? 37.771 7.944 70.548 1.00 45.12 94 PRO A C 1
ATOM 695 O O . PRO A 1 95 ? 38.108 8.899 69.875 1.00 46.04 94 PRO A O 1
ATOM 699 N N . ALA A 1 96 ? 37.907 6.683 70.139 1.00 48.12 95 ALA A N 1
ATOM 700 C CA . ALA A 1 96 ? 38.435 6.368 68.811 1.00 49.14 95 ALA A CA 1
ATOM 701 C C . ALA A 1 96 ? 37.452 6.566 67.646 1.00 50.09 95 ALA A C 1
ATOM 702 O O . ALA A 1 96 ? 37.848 6.420 66.497 1.00 55.91 95 ALA A O 1
ATOM 704 N N . GLY A 1 97 ? 36.193 6.893 67.907 1.00 47.43 96 GLY A N 1
ATOM 705 C CA . GLY A 1 97 ? 35.197 7.041 66.847 1.00 43.93 96 GLY A CA 1
ATOM 706 C C . GLY A 1 97 ? 34.640 8.442 66.722 1.00 44.08 96 GLY A C 1
ATOM 707 O O . GLY A 1 97 ? 33.500 8.640 66.280 1.00 45.58 96 GLY A O 1
ATOM 708 N N . LEU A 1 98 ? 35.412 9.440 67.157 1.00 43.15 97 LEU A N 1
ATOM 709 C CA . LEU A 1 98 ? 34.971 10.849 67.028 1.00 39.83 97 LEU A CA 1
ATOM 710 C C . LEU A 1 98 ? 35.149 11.279 65.592 1.00 37.35 97 LEU A C 1
ATOM 711 O O . LEU A 1 98 ? 36.037 10.805 64.947 1.00 29.89 97 LEU A O 1
ATOM 716 N N . PRO A 1 99 ? 34.298 12.169 65.095 1.00 35.64 98 PRO A N 1
ATOM 717 C CA . PRO A 1 99 ? 34.617 12.741 63.764 1.00 35.17 98 PRO A CA 1
ATOM 718 C C . PRO A 1 99 ? 35.976 13.459 63.769 1.00 33.26 98 PRO A C 1
ATOM 719 O O . PRO A 1 99 ? 36.433 13.922 64.826 1.00 36.21 98 PRO A O 1
ATOM 723 N N . ASP A 1 100 ? 36.580 13.590 62.606 1.00 32.96 99 ASP A N 1
ATOM 724 C CA . ASP A 1 100 ? 37.836 14.313 62.459 1.00 31.32 99 ASP A CA 1
ATOM 725 C C . ASP A 1 100 ? 37.781 15.679 63.119 1.00 29.96 99 ASP A C 1
ATOM 726 O O . ASP A 1 100 ? 36.832 16.450 62.938 1.00 31.44 99 ASP A O 1
ATOM 731 N N . GLY A 1 101 ? 38.763 15.962 63.958 1.00 31.38 100 GLY A N 1
ATOM 732 C CA . GLY A 1 101 ? 38.929 17.314 64.493 1.00 33.41 100 GLY A CA 1
ATOM 733 C C . GLY A 1 101 ? 38.158 17.569 65.792 1.00 32.21 100 GLY A C 1
ATOM 734 O O . GLY A 1 101 ? 38.497 18.465 66.566 1.00 33.42 100 GLY A O 1
ATOM 735 N N . VAL A 1 102 ? 37.152 16.762 66.076 1.00 31.70 101 VAL A N 1
ATOM 736 C CA . VAL A 1 102 ? 36.315 17.019 67.220 1.00 30.67 101 VAL A CA 1
ATOM 737 C C . VAL A 1 102 ? 36.995 16.825 68.593 1.00 31.75 101 VAL A C 1
ATOM 738 O O . VAL A 1 102 ? 36.758 17.623 69.525 1.00 31.92 101 VAL A O 1
ATOM 742 N N . GLY A 1 103 ? 37.815 15.790 68.721 1.00 30.71 102 GLY A N 1
ATOM 743 C CA . GLY A 1 103 ? 38.524 15.521 69.965 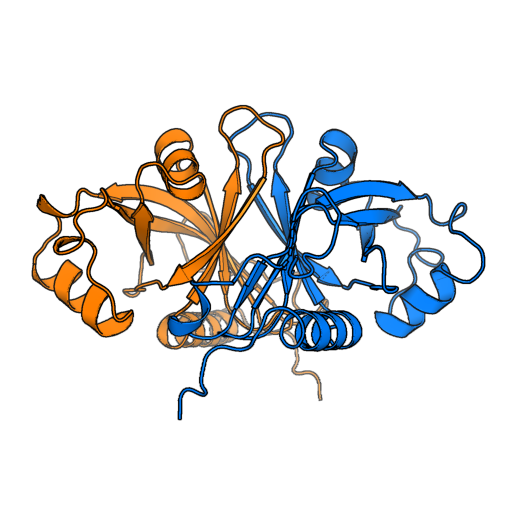1.00 33.28 102 GLY A CA 1
ATOM 744 C C . GLY A 1 103 ? 39.432 16.695 70.343 1.00 32.91 102 GLY A C 1
ATOM 745 O O . GLY A 1 103 ? 39.441 17.134 71.507 1.00 32.36 102 GLY A O 1
ATOM 746 N N . ASP A 1 104 ? 40.169 17.208 69.355 1.00 30.24 103 ASP A N 1
ATOM 747 C CA . ASP A 1 104 ? 41.008 18.383 69.542 1.00 31.56 103 ASP A CA 1
ATOM 748 C C . ASP A 1 104 ? 40.212 19.615 69.974 1.00 32.70 103 ASP A C 1
ATOM 749 O O . ASP A 1 104 ? 40.601 20.309 70.922 1.00 34.62 103 ASP A O 1
ATOM 754 N N . THR A 1 105 ? 39.096 19.872 69.313 1.00 33.38 104 THR A N 1
ATOM 755 C CA . THR A 1 105 ? 38.260 20.998 69.651 1.00 33.98 104 THR A CA 1
ATOM 756 C C . THR A 1 105 ? 37.738 20.854 71.082 1.00 33.80 104 THR A C 1
ATOM 757 O O . THR A 1 105 ? 37.739 21.836 71.847 1.00 34.10 104 THR A O 1
ATOM 761 N N . PHE A 1 106 ? 37.268 19.654 71.432 1.00 32.99 105 PHE A N 1
ATOM 762 C CA . PHE A 1 106 ? 36.749 19.395 72.741 1.00 31.56 105 PHE A CA 1
ATOM 763 C C . PHE A 1 106 ? 37.834 19.684 73.812 1.00 34.52 105 PHE A C 1
ATOM 764 O O . PHE A 1 106 ? 37.530 20.355 74.839 1.00 34.51 105 PHE A O 1
ATOM 772 N N . ALA A 1 107 ? 39.028 19.129 73.603 1.00 35.99 106 ALA A N 1
ATOM 773 C CA . ALA A 1 107 ? 40.161 19.297 74.531 1.00 36.94 106 ALA A CA 1
ATOM 774 C C . ALA A 1 107 ? 40.543 20.752 74.719 1.00 40.16 106 ALA A C 1
ATOM 775 O O . ALA A 1 107 ? 40.857 21.147 75.848 1.00 38.97 106 ALA A O 1
ATOM 777 N N . GLU A 1 108 ? 40.503 21.544 73.637 1.00 38.12 107 GLU A N 1
ATOM 778 C CA . GLU A 1 108 ? 40.817 22.971 73.699 1.00 43.40 107 GLU A CA 1
ATOM 779 C C . GLU A 1 108 ? 39.759 23.736 74.449 1.00 44.28 107 GLU A C 1
ATOM 780 O O . GLU A 1 108 ? 40.086 24.672 75.153 1.00 43.37 107 GLU A O 1
ATOM 786 N N . LYS A 1 109 ? 38.482 23.395 74.271 1.00 37.47 108 LYS A N 1
ATOM 787 C CA . LYS A 1 109 ? 37.435 24.065 74.985 1.00 39.00 108 LYS A CA 1
ATOM 788 C C . LYS A 1 109 ? 37.418 23.752 76.503 1.00 40.43 108 LYS A C 1
ATOM 789 O O . LYS A 1 109 ? 37.124 24.652 77.315 1.00 39.76 108 LYS A O 1
ATOM 795 N N . THR A 1 110 ? 37.678 22.498 76.874 1.00 39.45 109 THR A N 1
ATOM 796 C CA . THR A 1 110 ? 37.389 22.036 78.218 1.00 37.93 109 THR A CA 1
ATOM 797 C C . THR A 1 110 ? 38.614 21.857 79.078 1.00 40.39 109 THR A C 1
ATOM 798 O O . THR A 1 110 ? 38.486 21.746 80.268 1.00 42.17 109 THR A O 1
ATOM 802 N N . GLY A 1 111 ? 39.785 21.705 78.477 1.00 42.84 110 GLY A N 1
ATOM 803 C CA . GLY A 1 111 ? 40.975 21.422 79.240 1.00 41.24 110 GLY A CA 1
ATOM 804 C C . GLY A 1 111 ? 41.286 19.997 79.520 1.00 43.44 110 GLY A C 1
ATOM 805 O O . GLY A 1 111 ? 42.240 19.722 80.209 1.00 45.96 110 GLY A O 1
ATOM 806 N N . PHE A 1 112 ? 40.515 19.056 79.014 1.00 43.03 111 PHE A N 1
ATOM 807 C CA . PHE A 1 112 ? 40.908 17.663 79.200 1.00 41.79 111 PHE A CA 1
ATOM 808 C C . PHE A 1 112 ? 40.613 16.852 77.959 1.00 39.60 111 PHE A C 1
ATOM 809 O O . PHE A 1 112 ? 39.791 17.251 77.147 1.00 42.59 111 PHE A O 1
ATOM 817 N N . ASP A 1 113 ? 41.342 15.758 77.799 1.00 37.79 112 ASP A N 1
ATOM 818 C CA . ASP A 1 113 ? 41.296 14.961 76.608 1.00 40.72 112 ASP A CA 1
ATOM 819 C C . ASP A 1 113 ? 41.146 13.473 76.962 1.00 43.68 112 ASP A C 1
ATOM 820 O O . ASP A 1 113 ? 42.137 12.777 77.220 1.00 45.51 112 ASP A O 1
ATOM 825 N N . PRO A 1 114 ? 39.888 12.982 76.978 1.00 43.74 113 PRO A N 1
ATOM 826 C CA . PRO A 1 114 ? 39.536 11.560 77.199 1.00 46.27 113 PRO A CA 1
ATOM 827 C C . PRO A 1 114 ? 40.315 10.543 76.393 1.00 46.67 113 PRO A C 1
ATOM 828 O O . PRO A 1 114 ? 40.573 9.442 76.894 1.00 48.82 113 PRO A O 1
ATOM 832 N N . ARG A 1 115 ? 40.696 10.906 75.170 1.00 46.20 114 ARG A N 1
ATOM 833 C CA . ARG A 1 115 ? 41.502 10.048 74.323 1.00 43.98 114 ARG A CA 1
ATOM 834 C C . ARG A 1 115 ? 42.845 9.667 74.983 1.00 45.83 114 ARG A C 1
ATOM 835 O O . ARG A 1 115 ? 43.355 8.587 74.741 1.00 49.76 114 ARG A O 1
ATOM 843 N N . ARG A 1 116 ?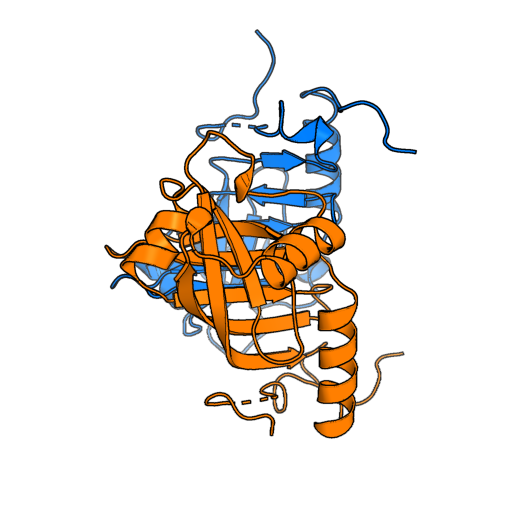 43.379 10.540 75.827 1.00 47.35 115 ARG A N 1
ATOM 844 C CA . ARG A 1 116 ? 44.667 10.341 76.494 1.00 49.99 115 ARG A CA 1
ATOM 845 C C . ARG A 1 116 ? 44.567 9.811 77.943 1.00 51.70 115 ARG A C 1
ATOM 846 O O . ARG A 1 116 ? 45.553 9.845 78.661 1.00 52.99 115 ARG A O 1
ATOM 849 N N . LEU A 1 117 ? 43.394 9.364 78.395 1.00 49.93 116 LEU A N 1
ATOM 850 C CA . LEU A 1 117 ? 43.241 8.945 79.785 1.00 48.37 116 LEU A CA 1
ATOM 851 C C . LEU A 1 117 ? 43.051 7.449 79.843 1.00 47.86 116 LEU A C 1
ATOM 852 O O . LEU A 1 117 ? 42.483 6.856 78.935 1.00 49.52 116 LEU A O 1
ATOM 857 N N . THR A 1 118 ? 43.491 6.841 80.933 1.00 46.56 117 THR A N 1
ATOM 858 C CA . THR A 1 118 ? 43.444 5.384 81.074 1.00 48.00 117 THR A CA 1
ATOM 859 C C . THR A 1 118 ? 42.041 4.903 81.389 1.00 44.85 117 THR A C 1
ATOM 860 O O . THR A 1 118 ? 41.595 3.880 80.863 1.00 45.34 117 THR A O 1
ATOM 864 N N . THR A 1 119 ? 41.347 5.646 82.234 1.00 44.73 118 THR A N 1
ATOM 865 C CA . THR A 1 119 ? 39.948 5.360 82.533 1.00 42.68 118 THR A CA 1
ATOM 866 C C . THR A 1 119 ? 39.155 5.341 81.221 1.00 40.88 118 THR A C 1
ATOM 867 O O . THR A 1 119 ? 39.354 6.195 80.348 1.00 37.28 118 THR A O 1
ATOM 871 N N . SER A 1 120 ? 38.261 4.378 81.094 1.00 36.79 119 SER A N 1
ATOM 872 C CA . SER A 1 120 ? 37.428 4.267 79.9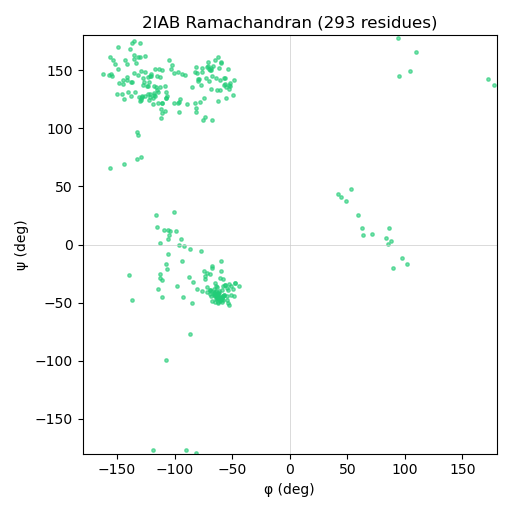00 1.00 38.41 119 SER A CA 1
ATOM 873 C C . SER A 1 120 ? 36.271 5.343 79.876 1.00 37.35 119 SER A C 1
ATOM 874 O O . SER A 1 120 ? 35.331 5.299 80.683 1.00 31.83 119 SER A O 1
ATOM 877 N N . TYR A 1 121 ? 36.429 6.346 79.005 1.00 34.93 120 TYR A N 1
ATOM 878 C CA . TYR A 1 121 ? 35.459 7.419 78.799 1.00 34.33 120 TYR A CA 1
ATOM 879 C C . TYR A 1 121 ? 34.559 7.140 77.612 1.00 35.22 120 TYR A C 1
ATOM 880 O O . TYR A 1 121 ? 34.965 6.507 76.630 1.00 32.91 120 TYR A O 1
ATOM 889 N N . LEU A 1 122 ? 33.329 7.627 77.707 1.00 31.97 121 LEU A N 1
ATOM 890 C CA . LEU A 1 122 ? 32.498 7.855 76.539 1.00 29.91 121 LEU A CA 1
ATOM 891 C C . LEU A 1 122 ? 32.265 9.378 76.342 1.00 29.78 121 LEU A C 1
ATOM 892 O O . LEU A 1 122 ? 32.126 10.119 77.308 1.00 29.72 121 LEU A O 1
ATOM 897 N N . TYR A 1 123 ? 32.206 9.798 75.087 1.00 29.21 122 TYR A N 1
ATOM 898 C CA . TYR A 1 123 ? 31.628 11.086 74.748 1.00 31.88 122 TYR A CA 1
ATOM 899 C C . TYR A 1 123 ? 30.143 10.849 74.474 1.00 32.21 122 TYR A C 1
ATOM 900 O O . TYR A 1 123 ? 29.754 9.764 74.060 1.00 34.46 122 TYR A O 1
ATOM 909 N N . PHE A 1 124 ? 29.306 11.805 74.813 1.00 30.88 123 PHE A N 1
ATOM 910 C CA . PHE A 1 124 ? 27.941 11.782 74.412 1.00 27.52 123 PHE A CA 1
ATOM 911 C C . PHE A 1 124 ? 27.630 13.024 73.614 1.00 29.40 123 PHE A C 1
ATOM 912 O O . PHE A 1 124 ? 27.908 14.133 74.067 1.00 28.27 123 PHE A O 1
ATOM 920 N N . ARG A 1 125 ? 27.030 12.820 72.451 1.00 27.60 124 ARG A N 1
ATOM 921 C CA . ARG A 1 125 ? 26.584 13.892 71.585 1.00 30.24 124 ARG A CA 1
ATOM 922 C C . ARG A 1 125 ? 25.117 14.094 71.854 1.00 28.24 124 ARG A C 1
ATOM 923 O O . ARG A 1 125 ? 24.319 13.136 71.793 1.00 28.16 124 ARG A O 1
ATOM 931 N N . ILE A 1 126 ? 24.771 15.311 72.259 1.00 28.73 125 ILE A N 1
ATOM 932 C CA . ILE A 1 126 ? 23.408 15.627 72.720 1.00 27.28 125 ILE A CA 1
ATOM 933 C C . ILE A 1 126 ? 22.776 16.523 71.694 1.00 27.78 125 ILE A C 1
ATOM 934 O O . ILE A 1 126 ? 23.290 17.635 71.368 1.00 31.57 125 ILE A O 1
ATOM 939 N N . SER A 1 127 ? 21.667 16.023 71.183 1.00 31.13 126 SER A N 1
ATOM 940 C CA . SER A 1 127 ? 20.856 16.703 70.199 1.00 29.01 126 SER A CA 1
ATOM 941 C C . SER A 1 127 ? 19.731 17.426 70.911 1.00 28.92 126 SER A C 1
ATOM 942 O O . SER A 1 127 ? 18.911 16.797 71.529 1.00 30.54 126 SER A O 1
ATOM 945 N N . PRO A 1 128 ? 19.730 18.760 70.868 1.00 30.58 127 PRO A N 1
ATOM 946 C CA . PRO A 1 128 ? 18.673 19.486 71.575 1.00 33.00 127 PRO A CA 1
ATOM 947 C C . PRO A 1 128 ? 17.312 19.340 70.939 1.00 30.95 127 PRO A C 1
ATOM 948 O O . PRO A 1 128 ? 17.195 19.298 69.730 1.00 29.50 127 PRO A O 1
ATOM 952 N N . ARG A 1 129 ? 16.278 19.206 71.746 1.00 29.88 128 ARG A N 1
ATOM 953 C CA . ARG A 1 129 ? 14.935 19.096 71.234 1.00 30.75 128 ARG A CA 1
ATOM 954 C C . ARG A 1 129 ? 14.109 20.325 71.672 1.00 33.29 128 ARG A C 1
ATOM 955 O O . ARG A 1 129 ? 13.252 20.800 70.951 1.00 32.57 128 ARG A O 1
ATOM 963 N N . ARG A 1 130 ? 14.347 20.772 72.893 1.00 29.67 129 ARG A N 1
ATOM 964 C CA . ARG A 1 130 ? 13.664 21.929 73.458 1.00 30.51 129 ARG A CA 1
ATOM 965 C C . ARG A 1 130 ? 14.681 22.792 74.183 1.00 30.22 129 ARG A C 1
ATOM 966 O O . ARG A 1 130 ? 15.581 22.283 74.867 1.00 31.58 129 ARG A O 1
ATOM 974 N N . VAL A 1 131 ? 14.530 24.090 74.025 1.00 29.89 130 VAL A N 1
ATOM 975 C CA . VAL A 1 131 ? 15.337 25.094 74.715 1.00 29.31 130 VAL A CA 1
ATOM 976 C C . VAL A 1 131 ? 14.451 26.201 75.268 1.00 31.69 130 VAL A C 1
ATOM 977 O O . VAL A 1 131 ? 13.558 26.762 74.572 1.00 30.53 130 VAL A O 1
ATOM 981 N N . GLN A 1 132 ? 14.686 26.512 76.530 1.00 31.53 131 GLN A N 1
ATOM 982 C CA . GLN A 1 132 ? 14.053 27.646 77.151 1.00 32.61 131 GLN A CA 1
ATOM 983 C C . GLN A 1 132 ? 15.140 28.571 77.683 1.00 35.31 131 GLN A C 1
ATOM 984 O O . GLN A 1 132 ? 16.208 28.106 78.115 1.00 35.34 131 GLN A O 1
ATOM 990 N N . ALA A 1 133 ? 14.890 29.876 77.600 1.00 31.81 132 ALA A N 1
ATOM 991 C CA . ALA A 1 133 ? 15.882 30.890 78.046 1.00 30.85 132 ALA A CA 1
ATOM 992 C C . ALA A 1 133 ? 15.190 32.031 78.647 1.00 36.36 132 ALA A C 1
ATOM 993 O O . ALA A 1 133 ? 14.274 32.589 78.024 1.00 38.35 132 ALA A O 1
ATOM 995 N N . TRP A 1 134 ? 15.548 32.378 79.860 1.00 37.21 133 TRP A N 1
ATOM 996 C CA . TRP A 1 134 ? 15.002 33.609 80.411 1.00 42.98 133 TRP A CA 1
ATOM 997 C C . TRP A 1 134 ? 15.843 34.238 81.512 1.00 41.45 133 TRP A C 1
ATOM 998 O O . TRP A 1 134 ? 16.681 33.589 82.131 1.00 39.00 133 TRP A O 1
ATOM 1009 N N . ARG A 1 135 ? 15.565 35.512 81.740 1.00 45.42 134 ARG A N 1
ATOM 1010 C CA . ARG A 1 135 ? 16.249 36.333 82.736 1.00 46.29 134 ARG A CA 1
ATOM 1011 C C . ARG A 1 135 ? 15.298 36.581 83.907 1.00 46.45 134 ARG A C 1
ATOM 1012 O O . ARG A 1 135 ? 15.144 35.729 84.760 1.00 44.26 134 ARG A O 1
ATOM 1020 N N . GLU A 1 136 ? 14.641 37.718 83.973 1.00 48.20 135 GLU A N 1
ATOM 1021 C CA . GLU A 1 136 ? 13.826 37.961 85.164 1.00 52.06 135 GLU A CA 1
ATOM 1022 C C . GLU A 1 136 ? 12.440 37.426 84.887 1.00 51.16 135 GLU A C 1
ATOM 1023 O O . GLU A 1 136 ? 12.211 36.828 83.831 1.00 48.67 135 GLU A O 1
ATOM 1029 N N . ALA A 1 137 ? 11.532 37.629 85.843 1.00 48.07 136 ALA A N 1
ATOM 1030 C CA . ALA A 1 137 ? 10.159 37.140 85.744 1.00 46.95 136 ALA A CA 1
ATOM 1031 C C . ALA A 1 137 ? 9.455 37.631 84.480 1.00 45.27 136 ALA A C 1
ATOM 1032 O O . ALA A 1 137 ? 8.648 36.887 83.908 1.00 44.57 136 ALA A O 1
ATOM 1034 N N . ASN A 1 138 ? 9.769 38.865 84.045 1.00 43.97 137 ASN A N 1
ATOM 1035 C CA . ASN A 1 138 ? 9.177 39.447 82.822 1.00 43.69 137 ASN A CA 1
ATOM 1036 C C . ASN A 1 138 ? 9.447 38.661 81.542 1.00 40.82 137 ASN A C 1
ATOM 1037 O O . ASN A 1 138 ? 8.827 38.937 80.519 1.00 40.57 137 ASN A O 1
ATOM 1042 N N . GLU A 1 139 ? 10.406 37.733 81.587 1.00 41.40 138 GLU A N 1
ATOM 1043 C CA . GLU A 1 139 ? 10.752 36.905 80.431 1.00 42.79 138 GLU A CA 1
ATOM 1044 C C . GLU A 1 139 ? 10.247 35.472 80.550 1.00 41.91 138 GLU A C 1
ATOM 1045 O O . GLU A 1 139 ? 10.523 34.654 79.677 1.00 39.88 138 GLU A O 1
ATOM 1051 N N . LEU A 1 140 ? 9.496 35.158 81.606 1.00 42.41 139 LEU A N 1
ATOM 1052 C CA . LEU A 1 140 ? 8.803 33.871 81.664 1.00 42.30 139 LEU A CA 1
ATOM 1053 C C . LEU A 1 140 ? 7.953 33.716 80.404 1.00 40.62 139 LEU A C 1
ATOM 1054 O O . LEU A 1 140 ? 8.041 32.698 79.727 1.00 43.09 139 LEU A O 1
ATOM 1059 N N . SER A 1 141 ? 7.190 34.754 80.077 1.00 35.33 140 SER A N 1
ATOM 1060 C CA . SER A 1 141 ? 6.527 34.882 78.786 1.00 37.16 140 SER A CA 1
ATOM 1061 C C . SER A 1 141 ? 7.556 34.936 77.680 1.00 37.55 140 SER A C 1
ATOM 1062 O O . SER A 1 141 ? 8.455 35.799 77.711 1.00 40.57 140 SER A O 1
ATOM 1065 N N . GLY A 1 142 ? 7.445 34.022 76.723 1.00 34.96 141 GLY A N 1
ATOM 1066 C CA . GLY A 1 142 ? 8.340 34.000 75.565 1.00 36.64 141 GLY A CA 1
ATOM 1067 C C . GLY A 1 142 ? 9.641 33.241 75.796 1.00 37.86 141 GLY A C 1
ATOM 1068 O O . GLY A 1 142 ? 10.595 33.345 75.006 1.00 36.76 141 GLY A O 1
ATOM 1069 N N . ARG A 1 143 ? 9.678 32.457 76.875 1.00 37.79 142 ARG A N 1
ATOM 1070 C CA . ARG A 1 143 ? 10.897 31.759 77.260 1.00 31.87 142 ARG A CA 1
ATOM 1071 C C . ARG A 1 143 ? 11.220 30.563 76.364 1.00 33.28 142 ARG A C 1
ATOM 1072 O O . ARG A 1 143 ? 12.370 30.224 76.254 1.00 30.15 142 ARG A O 1
ATOM 1080 N N . GLU A 1 144 ? 10.244 29.974 75.659 1.00 33.99 143 GLU A N 1
ATOM 1081 C CA . GLU A 1 144 ? 10.547 28.814 74.786 1.00 33.31 143 GLU A CA 1
ATOM 1082 C C . GLU A 1 144 ? 11.094 29.206 73.421 1.00 28.33 143 GLU A C 1
ATOM 1083 O O . GLU A 1 144 ? 10.433 29.911 72.647 1.00 27.45 143 GLU A O 1
ATOM 1089 N N . LEU A 1 145 ? 12.293 28.715 73.091 1.00 28.76 144 LEU A N 1
ATOM 1090 C CA . LEU A 1 145 ? 13.025 29.179 71.925 1.00 28.66 144 LEU A CA 1
ATOM 1091 C C . LEU A 1 145 ? 13.213 28.114 70.871 1.00 28.81 144 LEU A C 1
ATOM 1092 O O . LEU A 1 145 ? 13.499 28.445 69.724 1.00 29.01 144 LEU A O 1
ATOM 1105 N N . ARG A 1 147 ? 11.482 24.092 69.957 1.00 29.18 146 ARG A N 1
ATOM 1106 C CA . ARG A 1 147 ? 10.564 23.027 70.197 1.00 33.00 146 ARG A CA 1
ATOM 1107 C C . ARG A 1 147 ? 10.720 22.052 69.074 1.00 33.29 146 ARG A C 1
ATOM 1108 O O . ARG A 1 147 ? 10.870 22.470 67.907 1.00 32.82 146 ARG A O 1
ATOM 1116 N N . ASP A 1 148 ? 10.630 20.764 69.408 1.00 33.70 147 ASP A N 1
ATOM 1117 C CA . ASP A 1 148 ? 10.795 19.649 68.452 1.00 36.53 147 ASP A CA 1
ATOM 1118 C C . ASP A 1 148 ? 12.030 19.781 67.589 1.00 38.60 147 ASP A C 1
ATOM 1119 O O . ASP A 1 148 ? 12.008 19.449 66.403 1.00 35.97 147 ASP A O 1
ATOM 1124 N N . GLY A 1 149 ? 13.109 20.285 68.187 1.00 31.15 148 GLY A N 1
ATOM 1125 C CA . GLY A 1 149 ? 14.383 20.291 67.535 1.00 35.38 148 GLY A CA 1
ATOM 1126 C C . GLY A 1 149 ? 14.612 21.445 66.605 1.00 33.14 148 GLY A C 1
ATOM 1127 O O . GLY A 1 149 ? 15.658 21.535 66.005 1.00 31.37 148 GLY A O 1
ATOM 1128 N N . GLU A 1 150 ? 13.691 22.381 66.558 1.00 34.94 149 GLU A N 1
ATOM 1129 C CA . GLU A 1 150 ? 13.778 23.542 65.620 1.00 34.29 149 GLU A CA 1
ATOM 1130 C C . GLU A 1 150 ? 13.717 24.830 66.397 1.00 32.20 149 GLU A C 1
ATOM 1131 O O . GLU A 1 150 ? 12.812 25.005 67.216 1.00 27.95 149 GLU A O 1
ATOM 1137 N N . TRP A 1 151 ? 14.651 25.745 66.151 1.00 30.02 150 TRP A N 1
ATOM 1138 C CA . TRP A 1 151 ? 14.566 27.076 66.724 1.00 31.89 150 TRP A CA 1
ATOM 1139 C C . TRP A 1 151 ? 13.265 27.754 66.229 1.00 29.94 150 TRP A C 1
ATOM 1140 O O . TRP A 1 151 ? 12.870 27.570 65.065 1.00 28.88 150 TRP A O 1
ATOM 1151 N N . LEU A 1 152 ? 12.601 28.500 67.111 1.00 30.48 151 LEU A N 1
ATOM 1152 C CA . LEU A 1 152 ? 11.301 29.103 66.787 1.00 29.41 151 LEU A CA 1
ATOM 1153 C C . LEU A 1 152 ? 11.489 30.456 66.165 1.00 33.02 151 LEU A C 1
ATOM 1154 O O . LEU A 1 152 ? 12.128 31.363 66.736 1.00 35.04 151 LEU A O 1
ATOM 1159 N N . VAL A 1 153 ? 10.967 30.570 64.953 1.00 29.37 152 VAL A N 1
ATOM 1160 C CA . VAL A 1 153 ? 11.042 31.790 64.158 1.00 28.11 152 VAL A CA 1
ATOM 1161 C C . VAL A 1 153 ? 9.606 32.219 63.956 1.00 29.14 152 VAL A C 1
ATOM 1162 O O . VAL A 1 153 ? 8.728 31.400 63.615 1.00 29.60 152 VAL A O 1
ATOM 1166 N N . THR A 1 154 ? 9.327 33.490 64.237 1.00 27.80 153 THR A N 1
ATOM 1167 C CA . THR A 1 154 ? 8.019 34.036 64.070 1.00 28.19 153 THR A CA 1
ATOM 1168 C C . THR A 1 154 ? 7.441 33.875 62.649 1.00 24.25 153 THR A C 1
ATOM 1169 O O . THR A 1 154 ? 8.126 34.136 61.683 1.00 23.97 153 THR A O 1
ATOM 1173 N N . ASP A 1 155 ? 6.167 33.476 62.564 1.00 21.47 154 ASP A N 1
ATOM 1174 C CA . ASP A 1 155 ? 5.484 33.234 61.291 1.00 21.48 154 ASP A CA 1
ATOM 1175 C C . ASP A 1 155 ? 5.212 34.506 60.533 1.00 24.82 154 ASP A C 1
ATOM 1176 O O . ASP A 1 155 ? 5.003 35.543 61.191 1.00 30.21 154 ASP A O 1
ATOM 1190 N N . THR B 1 3 ? 45.277 32.777 92.396 1.00 52.68 2 THR B N 1
ATOM 1191 C CA . THR B 1 3 ? 45.558 31.329 92.155 1.00 52.06 2 THR B CA 1
ATOM 1192 C C . THR B 1 3 ? 44.468 30.414 92.671 1.00 51.73 2 THR B C 1
ATOM 1193 O O . THR B 1 3 ? 43.471 30.854 93.243 1.00 47.51 2 THR B O 1
ATOM 1197 N N . THR B 1 4 ? 44.706 29.115 92.507 1.00 52.94 3 THR B N 1
ATOM 1198 C CA . THR B 1 4 ? 43.819 28.085 93.035 1.00 52.98 3 THR B CA 1
ATOM 1199 C C . THR B 1 4 ? 44.077 27.811 94.541 1.00 52.20 3 THR B C 1
ATOM 1200 O O . THR B 1 4 ? 45.183 27.389 94.942 1.00 48.48 3 THR B O 1
ATOM 1204 N N . PRO B 1 5 ? 43.052 28.070 95.391 1.00 51.43 4 PRO B N 1
ATOM 1205 C CA . PRO B 1 5 ? 43.293 27.809 96.830 1.00 51.48 4 PRO B CA 1
ATOM 1206 C C . PRO B 1 5 ? 43.411 26.293 97.176 1.00 49.89 4 PRO B C 1
ATOM 1207 O O . PRO B 1 5 ? 42.743 25.446 96.525 1.00 47.33 4 PRO B O 1
ATOM 1211 N N . PRO B 1 6 ? 44.200 25.964 98.234 1.00 46.74 5 PRO B N 1
ATOM 1212 C CA . PRO B 1 6 ? 44.367 24.565 98.624 1.00 47.13 5 PRO B CA 1
ATOM 1213 C C . PRO B 1 6 ? 42.996 23.949 98.975 1.00 47.25 5 PRO B C 1
ATOM 1214 O O . PRO B 1 6 ? 42.054 24.685 99.327 1.00 45.10 5 PRO B O 1
ATOM 1218 N N . ALA B 1 7 ? 42.898 22.622 98.870 1.00 45.65 6 ALA B N 1
ATOM 1219 C CA . ALA B 1 7 ? 41.650 21.898 99.139 1.00 45.03 6 ALA B CA 1
ATOM 1220 C C . ALA B 1 7 ? 41.161 22.323 100.492 1.00 44.59 6 ALA B C 1
ATOM 1221 O O . ALA B 1 7 ? 41.960 22.455 101.407 1.00 42.93 6 ALA B O 1
ATOM 1223 N N . ARG B 1 8 ? 39.853 22.525 100.625 1.00 43.80 7 ARG B N 1
ATOM 1224 C CA . ARG B 1 8 ? 39.338 23.096 101.861 1.00 45.68 7 ARG B CA 1
ATOM 1225 C C . ARG B 1 8 ? 39.233 22.052 102.974 1.00 45.26 7 ARG B C 1
ATOM 1226 O O . ARG B 1 8 ? 38.857 20.886 102.696 1.00 43.10 7 ARG B O 1
ATOM 1234 N N . THR B 1 9 ? 39.573 22.494 104.199 1.00 45.69 8 THR B N 1
ATOM 1235 C CA . THR B 1 9 ? 39.213 21.801 105.456 1.00 45.20 8 THR B CA 1
ATOM 1236 C C . THR B 1 9 ? 37.720 21.657 105.514 1.00 42.58 8 THR B C 1
ATOM 1237 O O . THR B 1 9 ? 36.999 22.560 105.065 1.00 44.00 8 THR B O 1
ATOM 1241 N N . ALA B 1 10 ? 37.227 20.548 106.049 1.00 36.63 9 ALA B N 1
ATOM 1242 C CA . ALA B 1 10 ? 35.793 20.361 106.088 1.00 38.20 9 ALA B CA 1
ATOM 1243 C C . ALA B 1 10 ? 35.143 21.578 106.784 1.00 35.54 9 ALA B C 1
ATOM 1244 O O . ALA B 1 10 ? 34.113 22.035 106.322 1.00 32.93 9 ALA B O 1
ATOM 1246 N N . LYS B 1 11 ? 35.793 22.112 107.825 1.00 32.92 10 LYS B N 1
ATOM 1247 C CA . LYS B 1 11 ? 35.264 23.186 108.629 1.00 37.10 10 LYS B CA 1
ATOM 1248 C C . LYS B 1 11 ? 35.066 24.427 107.765 1.00 36.77 10 LYS B C 1
ATOM 1249 O O . LYS B 1 11 ? 34.021 25.063 107.815 1.00 32.67 10 LYS B O 1
ATOM 1252 N N . GLN B 1 12 ? 36.073 24.752 106.958 1.00 39.52 11 GLN B N 1
ATOM 1253 C CA . GLN B 1 12 ? 36.015 25.952 106.144 1.00 40.79 11 GLN B CA 1
ATOM 1254 C C . GLN B 1 12 ? 35.027 25.802 104.987 1.00 39.89 11 GLN B C 1
ATOM 1255 O O . GLN B 1 12 ? 34.311 26.781 104.689 1.00 36.71 11 GLN B O 1
ATOM 1261 N N . ARG B 1 13 ? 34.946 24.587 104.411 1.00 33.63 12 ARG B N 1
ATOM 1262 C CA . ARG B 1 13 ? 33.973 24.241 103.384 1.00 38.31 12 ARG B CA 1
ATOM 1263 C C . ARG B 1 13 ? 32.556 24.305 103.885 1.00 33.79 12 ARG B C 1
ATOM 1264 O O . ARG B 1 13 ? 31.655 24.699 103.140 1.00 31.95 12 ARG B O 1
ATOM 1272 N N . ILE B 1 14 ? 32.342 23.842 105.109 1.00 29.29 13 ILE B N 1
ATOM 1273 C CA . ILE B 1 14 ? 31.009 23.912 105.683 1.00 32.15 13 ILE B CA 1
ATOM 1274 C C . ILE B 1 14 ? 30.597 25.379 105.862 1.00 28.10 13 ILE B C 1
ATOM 1275 O O . ILE B 1 14 ? 29.463 25.737 105.502 1.00 27.52 13 ILE B O 1
ATOM 1280 N N . GLN B 1 15 ? 31.517 26.202 106.372 1.00 28.13 14 GLN B N 1
ATOM 1281 C CA . GLN B 1 15 ? 31.258 27.638 106.566 1.00 29.45 14 GLN B CA 1
ATOM 1282 C C . GLN B 1 15 ? 30.941 28.291 105.250 1.00 27.83 14 GLN B C 1
ATOM 1283 O O . GLN B 1 15 ? 29.962 28.990 105.145 1.00 25.34 14 GLN B O 1
ATOM 1286 N N . ASP B 1 16 ? 31.763 28.032 104.229 1.00 27.97 15 ASP B N 1
ATOM 1287 C CA . ASP B 1 16 ? 31.544 28.560 102.891 1.00 28.89 15 ASP 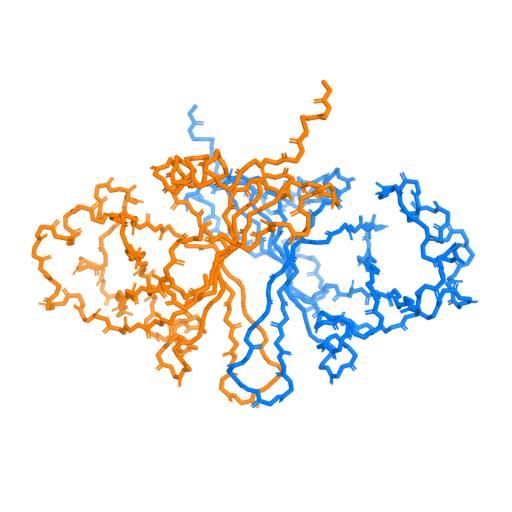B CA 1
ATOM 1288 C C . ASP B 1 16 ? 30.187 28.097 102.373 1.00 30.70 15 ASP B C 1
ATOM 1289 O O . ASP B 1 16 ? 29.459 28.871 101.792 1.00 29.91 15 ASP B O 1
ATOM 1294 N N . THR B 1 17 ? 29.882 26.802 102.562 1.00 30.23 16 THR B N 1
ATOM 1295 C CA . THR B 1 17 ? 28.628 26.212 102.086 1.00 30.04 16 THR B CA 1
ATOM 1296 C C . THR B 1 17 ? 27.386 26.833 102.743 1.00 29.78 16 THR B C 1
ATOM 1297 O O . THR B 1 17 ? 26.417 27.185 102.049 1.00 27.81 16 THR B O 1
ATOM 1301 N N . LEU B 1 18 ? 27.426 26.990 104.062 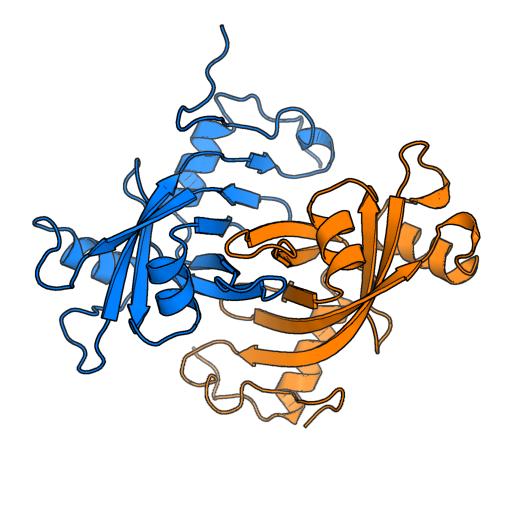1.00 29.99 17 LEU B N 1
ATOM 1302 C CA . LEU B 1 18 ? 26.355 27.671 104.769 1.00 31.23 17 LEU B CA 1
ATOM 1303 C C . LEU B 1 18 ? 26.180 29.138 104.325 1.00 31.72 17 LEU B C 1
ATOM 1304 O O . LEU B 1 18 ? 25.058 29.607 104.166 1.00 29.00 17 LEU B O 1
ATOM 1309 N N . ASN B 1 19 ? 27.281 29.867 104.120 1.00 28.85 18 ASN B N 1
ATOM 1310 C CA . ASN B 1 19 ? 27.170 31.208 103.546 1.00 28.78 18 ASN B CA 1
ATOM 1311 C C . ASN B 1 19 ? 26.492 31.228 102.190 1.00 25.29 18 ASN B C 1
ATOM 1312 O O . ASN B 1 19 ? 25.613 32.081 101.934 1.00 27.31 18 ASN B O 1
ATOM 1317 N N . ARG B 1 20 ? 26.874 30.293 101.316 1.00 27.61 19 ARG B N 1
ATOM 1318 C CA . ARG B 1 20 ? 26.293 30.211 100.004 1.00 28.97 19 ARG B CA 1
ATOM 1319 C C . ARG B 1 20 ? 24.778 29.992 100.137 1.00 27.44 19 ARG B C 1
ATOM 1320 O O . ARG B 1 20 ? 23.985 30.606 99.422 1.00 27.00 19 ARG B O 1
ATOM 1328 N N . LEU B 1 21 ? 24.385 29.057 100.987 1.00 28.93 20 LEU B N 1
ATOM 1329 C CA . LEU B 1 21 ? 22.978 28.680 101.060 1.00 28.96 20 LEU B CA 1
ATOM 1330 C C . LEU B 1 21 ? 22.172 29.8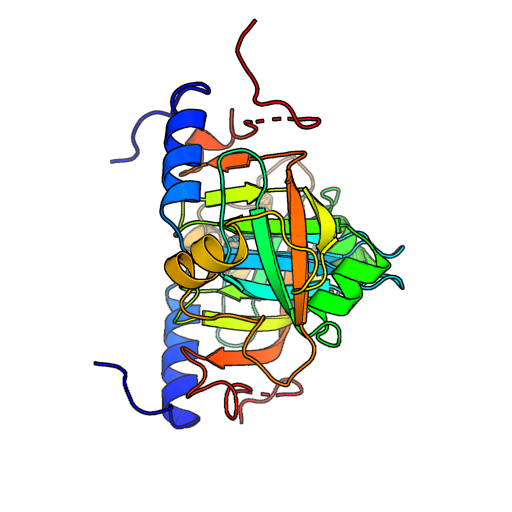75 101.562 1.00 28.58 20 LEU B C 1
ATOM 1331 O O . LEU B 1 21 ? 21.048 30.082 101.142 1.00 30.81 20 LEU B O 1
ATOM 1336 N N . GLU B 1 22 ? 22.778 30.683 102.430 1.00 30.35 21 GLU B N 1
ATOM 1337 C CA . GLU B 1 22 ? 22.123 31.866 102.991 1.00 30.50 21 GLU B CA 1
ATOM 1338 C C . GLU B 1 22 ? 22.011 32.979 101.968 1.00 29.87 21 GLU B C 1
ATOM 1339 O O . GLU B 1 22 ? 21.098 33.797 102.033 1.00 30.86 21 GLU B O 1
ATOM 1345 N N . LEU B 1 23 ? 22.927 33.011 100.999 1.00 28.01 22 LEU B N 1
ATOM 1346 C CA . LEU B 1 23 ? 23.015 34.154 100.072 1.00 28.47 22 LEU B CA 1
ATOM 1347 C C . LEU B 1 23 ? 22.223 33.948 98.815 1.00 27.35 22 LEU B C 1
ATOM 1348 O O . LEU B 1 23 ? 21.617 34.867 98.334 1.00 31.89 22 LEU B O 1
ATOM 1353 N N . ASP B 1 24 ? 22.349 32.771 98.234 1.00 24.24 23 ASP B N 1
ATOM 1354 C CA . ASP B 1 24 ? 21.700 32.458 96.964 1.00 27.10 23 ASP B CA 1
ATOM 1355 C C . ASP B 1 24 ? 20.196 32.298 97.165 1.00 28.33 23 ASP B C 1
ATOM 1356 O O . ASP B 1 24 ? 19.731 32.006 98.259 1.00 29.45 23 ASP B O 1
ATOM 1361 N N . VAL B 1 25 ? 19.458 32.579 96.107 1.00 30.53 24 VAL B N 1
ATOM 1362 C CA . VAL B 1 25 ? 18.005 32.597 96.110 1.00 33.72 24 VAL B CA 1
ATOM 1363 C C . VAL B 1 25 ? 17.491 31.423 95.271 1.00 31.22 24 VAL B C 1
ATOM 1364 O O . VAL B 1 25 ? 16.422 30.916 95.533 1.00 28.09 24 VAL B O 1
ATOM 1368 N N . ASP B 1 26 ? 18.241 31.016 94.241 1.00 29.51 25 ASP B N 1
ATOM 1369 C CA . ASP B 1 26 ? 17.780 29.981 93.296 1.00 30.95 25 ASP B CA 1
ATOM 1370 C C . ASP B 1 26 ? 18.641 28.723 93.289 1.00 29.13 25 ASP B C 1
ATOM 1371 O O . ASP B 1 26 ? 19.847 28.761 93.560 1.00 30.64 25 ASP B O 1
ATOM 1376 N N . ALA B 1 27 ? 18.000 27.599 92.965 1.00 29.46 26 ALA B N 1
ATOM 1377 C CA . ALA B 1 27 ? 18.688 26.316 92.806 1.00 29.57 26 ALA B CA 1
ATOM 1378 C C . ALA B 1 27 ? 18.204 25.596 91.560 1.00 29.12 26 ALA B C 1
ATOM 1379 O O . ALA B 1 27 ? 17.005 25.696 91.168 1.00 28.36 26 ALA B O 1
ATOM 1381 N N . TRP B 1 28 ? 19.125 24.841 90.946 1.00 27.83 27 TRP B N 1
ATOM 1382 C CA . TRP B 1 28 ? 18.720 23.887 89.934 1.00 27.86 27 TRP B CA 1
ATOM 1383 C C . TRP B 1 28 ? 18.070 22.697 90.658 1.00 27.68 27 TRP B C 1
ATOM 1384 O O . TRP B 1 28 ? 18.647 22.116 91.569 1.00 27.94 27 TRP B O 1
ATOM 1395 N N . VAL B 1 29 ? 16.851 22.365 90.260 1.00 29.10 28 VAL B N 1
ATOM 1396 C CA . VAL B 1 29 ? 16.078 21.307 90.915 1.00 27.08 28 VAL B CA 1
ATOM 1397 C C . VAL B 1 29 ? 15.908 20.134 89.984 1.00 26.81 28 VAL B C 1
ATOM 1398 O O . VAL B 1 29 ? 15.202 20.210 88.961 1.00 25.93 28 VAL B O 1
ATOM 1402 N N . SER B 1 30 ? 16.606 19.049 90.302 1.00 25.61 29 SER B N 1
ATOM 1403 C CA . SER B 1 30 ? 16.646 17.907 89.454 1.00 25.66 29 SER B CA 1
ATOM 1404 C C . SER B 1 30 ? 15.818 16.764 90.078 1.00 27.09 29 SER B C 1
ATOM 1405 O O . SER B 1 30 ? 16.051 16.385 91.231 1.00 25.54 29 SER B O 1
ATOM 1408 N N . THR B 1 31 ? 14.875 16.235 89.297 1.00 24.68 30 THR B N 1
ATOM 1409 C CA . THR B 1 31 ? 13.960 15.162 89.712 1.00 24.82 30 THR B CA 1
ATOM 1410 C C . THR B 1 31 ? 13.864 14.146 88.635 1.00 28.72 30 THR B C 1
ATOM 1411 O O . THR B 1 31 ? 14.435 14.308 87.544 1.00 26.93 30 THR B O 1
ATOM 1415 N N . ALA B 1 32 ? 13.149 13.061 88.908 1.00 27.06 31 ALA B N 1
ATOM 1416 C CA . ALA B 1 32 ? 12.952 12.033 87.924 1.00 27.86 31 ALA B CA 1
ATOM 1417 C C . ALA B 1 32 ? 11.549 11.498 88.008 1.00 30.38 31 ALA B C 1
ATOM 1418 O O . ALA B 1 32 ? 11.007 11.328 89.107 1.00 28.47 31 ALA B O 1
ATOM 1420 N N . GLY B 1 33 ? 10.967 11.207 86.851 1.00 29.20 32 GLY B N 1
ATOM 1421 C CA . GLY B 1 33 ? 9.674 10.479 86.814 1.00 31.37 32 GLY B CA 1
ATOM 1422 C C . GLY B 1 33 ? 9.693 9.136 87.551 1.00 33.77 32 GLY B C 1
ATOM 1423 O O . GLY B 1 33 ? 10.692 8.390 87.523 1.00 32.23 32 GLY B O 1
ATOM 1424 N N . ALA B 1 34 ? 8.580 8.809 88.207 1.00 36.54 33 ALA B N 1
ATOM 1425 C CA . ALA B 1 34 ? 8.476 7.533 88.919 1.00 39.19 33 ALA B CA 1
ATOM 1426 C C . ALA B 1 34 ? 8.647 6.315 88.015 1.00 38.77 33 ALA B C 1
ATOM 1427 O O . ALA B 1 34 ? 9.051 5.275 88.498 1.00 40.16 33 ALA B O 1
ATOM 1429 N N . ASP B 1 35 ? 8.401 6.446 86.716 1.00 39.68 34 ASP B N 1
ATOM 1430 C CA . ASP B 1 35 ? 8.446 5.293 85.830 1.00 43.73 34 ASP B CA 1
ATOM 1431 C C . ASP B 1 35 ? 9.749 5.038 85.063 1.00 43.36 34 ASP B C 1
ATOM 1432 O O . ASP B 1 35 ? 9.847 4.063 84.318 1.00 42.96 34 ASP B O 1
ATOM 1437 N N . GLY B 1 36 ? 10.754 5.883 85.236 1.00 43.32 35 GLY B N 1
ATOM 1438 C CA . GLY B 1 36 ? 12.105 5.499 84.841 1.00 42.66 35 GLY B CA 1
ATOM 1439 C C . GLY B 1 36 ? 12.537 6.166 83.574 1.00 40.91 35 GLY B C 1
ATOM 1440 O O . GLY B 1 36 ? 11.722 6.483 82.730 1.00 41.92 35 GLY B O 1
ATOM 1441 N N . GLY B 1 37 ? 13.836 6.396 83.476 1.00 40.01 36 GLY B N 1
ATOM 1442 C CA . GLY B 1 37 ? 14.451 7.165 82.400 1.00 37.79 36 GLY B CA 1
ATOM 1443 C C . GLY B 1 37 ? 13.778 8.453 82.020 1.00 34.87 36 GLY B C 1
ATOM 1444 O O . GLY B 1 37 ? 13.688 8.760 80.838 1.00 34.51 36 GLY B O 1
ATOM 1445 N N . ALA B 1 38 ? 13.307 9.222 83.013 1.00 30.50 37 ALA B N 1
ATOM 1446 C CA . ALA B 1 38 ? 12.568 10.463 82.735 1.00 29.70 37 ALA B CA 1
ATOM 1447 C C . ALA B 1 38 ? 13.079 11.638 83.577 1.00 27.53 37 ALA B C 1
ATOM 1448 O O . ALA B 1 38 ? 12.444 12.046 84.545 1.00 26.13 37 ALA B O 1
ATOM 1450 N N . PRO B 1 39 ? 14.268 12.178 83.230 1.00 26.69 38 PRO B N 1
ATOM 1451 C CA . PRO B 1 39 ? 14.829 13.280 84.013 1.00 26.82 38 PRO B CA 1
ATOM 1452 C C . PRO B 1 39 ? 14.038 14.554 83.815 1.00 26.97 38 PRO B C 1
ATOM 1453 O O . PRO B 1 39 ? 13.472 14.806 82.711 1.00 29.15 38 PRO B O 1
ATOM 1457 N N . TYR B 1 40 ? 14.052 15.372 84.847 1.00 28.05 39 TYR B N 1
ATOM 1458 C CA . TYR B 1 40 ? 13.481 16.726 84.777 1.00 29.47 39 TYR B CA 1
ATOM 1459 C C . TYR B 1 40 ? 14.364 17.686 85.545 1.00 29.92 39 TYR B C 1
ATOM 1460 O O . TYR B 1 40 ? 14.974 17.311 86.547 1.00 29.05 39 TYR B O 1
ATOM 1469 N N . LEU B 1 41 ? 14.468 18.911 85.036 1.00 28.46 40 LEU B N 1
ATOM 1470 C CA . LEU B 1 41 ? 15.327 19.933 85.604 1.00 27.16 40 LEU B CA 1
ATOM 1471 C C . LEU B 1 41 ? 14.670 21.320 85.438 1.00 27.51 40 LEU B C 1
ATOM 1472 O O . LEU B 1 41 ? 14.245 21.687 84.335 1.00 27.72 40 LEU B O 1
ATOM 1477 N N . VAL B 1 42 ? 14.584 22.074 86.525 1.00 28.29 41 VAL B N 1
ATOM 1478 C CA . VAL B 1 42 ? 14.038 23.458 86.508 1.00 30.53 41 VAL B CA 1
ATOM 1479 C C . VAL B 1 42 ? 14.726 24.255 87.583 1.00 29.62 41 VAL B C 1
ATOM 1480 O O . VAL B 1 42 ? 15.133 23.694 88.587 1.00 28.63 41 VAL B O 1
ATOM 1484 N N . PRO B 1 43 ? 14.857 25.577 87.390 1.00 27.70 42 PRO B N 1
ATOM 1485 C CA . PRO B 1 43 ? 15.348 26.406 88.488 1.00 27.04 42 PRO B CA 1
ATOM 1486 C C . PRO B 1 43 ? 14.139 26.778 89.387 1.00 28.40 42 PRO B C 1
ATOM 1487 O O . PRO B 1 43 ? 13.069 27.017 88.853 1.00 28.18 42 PRO B O 1
ATOM 1491 N N . LEU B 1 44 ? 14.290 26.694 90.702 1.00 26.04 43 LEU B N 1
ATOM 1492 C CA . LEU B 1 44 ? 13.301 27.178 91.686 1.00 28.76 43 LEU B CA 1
ATOM 1493 C C . LEU B 1 44 ? 13.996 28.071 92.722 1.00 29.35 43 LEU B C 1
ATOM 1494 O O . LEU B 1 44 ? 15.158 27.826 93.078 1.00 28.86 43 LEU B O 1
ATOM 1499 N N . SER B 1 45 ? 13.257 29.042 93.240 1.00 28.95 44 SER B N 1
ATOM 1500 C CA . SER B 1 45 ? 13.707 29.877 94.356 1.00 28.79 44 SER B CA 1
ATOM 1501 C C . SER B 1 45 ? 13.480 29.090 95.602 1.00 30.12 44 SER B C 1
ATOM 1502 O O . SER B 1 45 ? 12.571 28.258 95.670 1.00 33.95 44 SER B O 1
ATOM 1505 N N . TYR B 1 46 ? 14.342 29.294 96.583 1.00 26.78 45 TYR B N 1
ATOM 1506 C CA . TYR B 1 46 ? 14.236 28.524 97.798 1.00 26.56 45 TYR B CA 1
ATOM 1507 C C . TYR B 1 46 ? 14.348 29.433 98.987 1.00 29.89 45 TYR B C 1
ATOM 1508 O O . TYR B 1 46 ? 14.914 30.556 98.887 1.00 28.49 45 TYR B O 1
ATOM 1517 N N . LEU B 1 47 ? 13.791 28.945 100.084 1.00 31.56 46 LEU B N 1
ATOM 1518 C CA . LEU B 1 47 ? 14.062 29.471 101.435 1.00 30.34 46 LEU B CA 1
ATOM 1519 C C . LEU B 1 47 ? 14.840 28.427 102.216 1.00 30.21 46 LEU B C 1
ATOM 1520 O O . LEU B 1 47 ? 14.377 27.335 102.378 1.00 27.75 46 LEU B O 1
ATOM 1525 N N . TRP B 1 48 ? 16.033 28.786 102.689 1.00 30.62 47 TRP B N 1
ATOM 1526 C CA . TRP B 1 48 ? 16.827 27.938 103.546 1.00 31.86 47 TRP B CA 1
ATOM 1527 C C . TRP B 1 48 ? 16.768 28.507 104.964 1.00 30.07 47 TRP B C 1
ATOM 1528 O O . TRP B 1 48 ? 16.980 29.708 105.176 1.00 26.35 47 TRP B O 1
ATOM 1539 N N . ASP B 1 49 ? 16.424 27.656 105.919 1.00 31.00 48 ASP B N 1
ATOM 1540 C CA . ASP B 1 49 ? 16.327 28.085 107.322 1.00 31.89 48 ASP B CA 1
ATOM 1541 C C . ASP B 1 49 ? 17.463 27.640 108.243 1.00 32.31 48 ASP B C 1
ATOM 1542 O O . ASP B 1 49 ? 17.398 27.854 109.442 1.00 32.66 48 ASP B O 1
ATOM 1547 N N . GLY B 1 50 ? 18.520 27.054 107.705 1.00 33.17 49 GLY B N 1
ATOM 1548 C CA . GLY B 1 50 ? 19.583 26.541 108.544 1.00 32.32 49 GLY B CA 1
ATOM 1549 C C . GLY B 1 50 ? 19.485 25.041 108.687 1.00 31.19 49 GLY B C 1
ATOM 1550 O O . GLY B 1 50 ? 20.454 24.405 109.095 1.00 31.20 49 GLY B O 1
ATOM 1551 N N . GLU B 1 51 ? 18.335 24.439 108.372 1.00 31.94 50 GLU B N 1
ATOM 1552 C CA . GLU B 1 51 ? 18.314 22.978 108.257 1.00 32.70 50 GLU B CA 1
ATOM 1553 C C . GLU B 1 51 ? 17.527 22.335 107.146 1.00 33.11 50 GLU B C 1
ATOM 1554 O O . GLU B 1 51 ? 17.909 21.248 106.741 1.00 33.14 50 GLU B O 1
ATOM 1560 N N . THR B 1 52 ? 16.490 22.970 106.619 1.00 30.41 51 THR B N 1
ATOM 1561 C CA . THR B 1 52 ? 15.829 22.420 105.419 1.00 28.59 51 THR B CA 1
ATOM 1562 C C . THR B 1 52 ? 15.560 23.514 104.409 1.00 27.91 51 THR B C 1
ATOM 1563 O O . THR B 1 52 ? 15.567 24.683 104.751 1.00 29.45 51 THR B O 1
ATOM 1567 N N . PHE B 1 53 ? 15.374 23.120 103.150 1.00 28.67 52 PHE B N 1
ATOM 1568 C CA . PHE B 1 53 ? 14.925 24.013 102.109 1.00 27.76 52 PHE B CA 1
ATOM 1569 C C . PHE B 1 53 ? 13.404 23.958 101.958 1.00 29.92 52 PHE B C 1
ATOM 1570 O O . PHE B 1 53 ? 12.777 22.905 102.184 1.00 29.59 52 PHE B O 1
ATOM 1578 N N . LEU B 1 54 ? 12.823 25.102 101.600 1.00 29.34 53 LEU B N 1
ATOM 1579 C CA . LEU B 1 54 ? 11.414 25.217 101.224 1.00 29.00 53 LEU B CA 1
ATOM 1580 C C . LEU B 1 54 ? 11.356 25.786 99.791 1.00 29.54 53 LEU B C 1
ATOM 1581 O O . LEU B 1 54 ? 12.010 26.789 99.451 1.00 29.44 53 LEU B O 1
ATOM 1586 N N . VAL B 1 55 ? 10.645 25.079 98.929 1.00 28.63 54 VAL B N 1
ATOM 1587 C CA . VAL B 1 55 ? 10.405 25.520 97.543 1.00 28.91 54 VAL B CA 1
ATOM 1588 C C . VAL B 1 55 ? 8.896 25.410 97.305 1.00 30.79 54 VAL B C 1
ATOM 1589 O O . VAL B 1 55 ? 8.159 24.918 98.192 1.00 29.06 54 VAL B O 1
ATOM 1593 N N . ALA B 1 56 ? 8.438 25.890 96.146 1.00 29.79 55 ALA B N 1
ATOM 1594 C CA . ALA B 1 56 ? 6.995 25.814 95.765 1.00 30.18 55 ALA B CA 1
ATOM 1595 C C . ALA B 1 56 ? 6.893 25.673 94.259 1.00 32.44 55 ALA B C 1
ATOM 1596 O O . ALA B 1 56 ? 7.631 26.344 93.532 1.00 33.42 55 ALA B O 1
ATOM 1598 N N . THR B 1 57 ? 5.987 24.820 93.788 1.00 30.53 56 THR B N 1
ATOM 1599 C CA . THR B 1 57 ? 5.787 24.639 92.345 1.00 32.77 56 THR B CA 1
ATOM 1600 C C . THR B 1 57 ? 4.330 24.176 92.126 1.00 32.66 56 THR B C 1
ATOM 1601 O O . THR B 1 57 ? 3.703 23.682 93.068 1.00 29.97 56 THR B O 1
ATOM 1605 N N . PRO B 1 58 ? 3.772 24.361 90.914 1.00 33.60 57 PRO B N 1
ATOM 1606 C CA . PRO B 1 58 ? 2.436 23.817 90.710 1.00 34.29 57 PRO B CA 1
ATOM 1607 C C . PRO B 1 58 ? 2.371 22.302 90.970 1.00 32.79 57 PRO B C 1
ATOM 1608 O O . PRO B 1 58 ? 3.291 21.585 90.588 1.00 33.25 57 PRO B O 1
ATOM 1612 N N . ALA B 1 59 ? 1.317 21.845 91.664 1.00 34.60 58 ALA B N 1
ATOM 1613 C CA . ALA B 1 59 ? 1.166 20.432 92.024 1.00 33.04 58 ALA B CA 1
ATOM 1614 C C . ALA B 1 59 ? 1.212 19.521 90.803 1.00 33.16 58 ALA B C 1
ATOM 1615 O O . ALA B 1 59 ? 1.711 18.412 90.868 1.00 32.62 58 ALA B O 1
ATOM 1617 N N . ALA B 1 60 ? 0.680 20.002 89.689 1.00 33.61 59 ALA B N 1
ATOM 1618 C CA . ALA B 1 60 ? 0.598 19.216 88.468 1.00 32.77 59 ALA B CA 1
ATOM 1619 C C . ALA B 1 60 ? 1.798 19.378 87.529 1.00 34.25 59 ALA B C 1
ATOM 1620 O O . ALA B 1 60 ? 1.836 18.722 86.493 1.00 37.67 59 ALA B O 1
ATOM 1622 N N . SER B 1 61 ? 2.782 20.213 87.880 1.00 33.12 60 SER B N 1
ATOM 1623 C CA . SER B 1 61 ? 4.005 20.348 87.073 1.00 31.76 60 SER B CA 1
ATOM 1624 C C . SER B 1 61 ? 4.778 19.031 87.139 1.00 31.33 60 SER B C 1
ATOM 1625 O O . SER B 1 61 ? 4.623 18.275 88.108 1.00 28.32 60 SER B O 1
ATOM 1628 N N . PRO B 1 62 ? 5.588 18.729 86.104 1.00 30.09 61 PRO B N 1
ATOM 1629 C CA . PRO B 1 62 ? 6.444 17.556 86.210 1.00 31.33 61 PRO B CA 1
ATOM 1630 C C . PRO B 1 62 ? 7.217 17.484 87.518 1.00 29.61 61 PRO B C 1
ATOM 1631 O O . PRO B 1 62 ? 7.246 16.419 88.139 1.00 28.64 61 PRO B O 1
ATOM 1635 N N . THR B 1 63 ? 7.795 18.616 87.938 1.00 27.30 62 THR B N 1
ATOM 1636 C CA . THR B 1 63 ? 8.540 18.691 89.172 1.00 31.85 62 THR B CA 1
ATOM 1637 C C . THR B 1 63 ? 7.686 18.400 90.421 1.00 29.60 62 THR B C 1
ATOM 1638 O O . THR B 1 63 ? 8.100 17.636 91.277 1.00 31.84 62 THR B O 1
ATOM 1642 N N . GLY B 1 64 ? 6.532 19.055 90.514 1.00 29.79 63 GLY B N 1
ATOM 1643 C CA . GLY B 1 64 ? 5.544 18.808 91.563 1.00 29.24 63 GLY B CA 1
ATOM 1644 C C . GLY B 1 64 ? 5.185 17.348 91.657 1.00 28.95 63 GLY B C 1
ATOM 1645 O O . GLY B 1 64 ? 5.255 16.756 92.735 1.00 29.11 63 GLY B O 1
ATOM 1646 N N . ARG B 1 65 ? 4.826 16.772 90.517 1.00 27.70 64 ARG B N 1
ATOM 1647 C CA . ARG B 1 65 ? 4.515 15.357 90.405 1.00 31.44 64 ARG B CA 1
ATOM 1648 C C . ARG B 1 65 ? 5.656 14.440 90.820 1.00 29.82 64 ARG B C 1
ATOM 1649 O O . ARG B 1 65 ? 5.427 13.498 91.564 1.00 25.04 64 ARG B O 1
ATOM 1655 N N . ASN B 1 66 ? 6.869 14.712 90.343 1.00 25.65 65 ASN B N 1
ATOM 1656 C CA . ASN B 1 66 ? 8.029 13.904 90.724 1.00 29.97 65 ASN B CA 1
ATOM 1657 C C . ASN B 1 66 ? 8.360 14.039 92.222 1.00 29.52 65 ASN B C 1
ATOM 1658 O O . ASN B 1 66 ? 8.712 13.039 92.850 1.00 29.34 65 ASN B O 1
ATOM 1663 N N . LEU B 1 67 ? 8.223 15.245 92.786 1.00 28.35 66 LEU B N 1
ATOM 1664 C CA . LEU B 1 67 ? 8.497 15.435 94.218 1.00 27.31 66 LEU B CA 1
ATOM 1665 C C . LEU B 1 67 ? 7.424 14.735 95.039 1.00 29.94 66 LEU B C 1
ATOM 1666 O O . LEU B 1 67 ? 7.751 14.068 96.020 1.00 29.89 66 LEU B O 1
ATOM 1671 N N . SER B 1 68 ? 6.162 14.883 94.613 1.00 29.97 67 SER B N 1
ATOM 1672 C CA . SER B 1 68 ? 5.018 14.201 95.237 1.00 30.80 67 SER B CA 1
ATOM 1673 C C . SER B 1 68 ? 5.139 12.684 95.128 1.00 31.81 67 SER B C 1
ATOM 1674 O O . SER B 1 68 ? 4.946 11.995 96.114 1.00 29.64 67 SER B O 1
ATOM 1677 N N . GLU B 1 69 ? 5.492 12.159 93.950 1.00 30.13 68 GLU B N 1
ATOM 1678 C CA . GLU B 1 69 ? 5.391 10.718 93.726 1.00 32.74 68 GLU B CA 1
ATOM 1679 C C . GLU B 1 69 ? 6.607 9.909 94.131 1.00 34.64 68 GLU B C 1
ATOM 1680 O O . GLU B 1 69 ? 6.481 8.734 94.490 1.00 30.04 68 GLU B O 1
ATOM 1686 N N . THR B 1 70 ? 7.777 10.545 94.091 1.00 34.73 69 THR B N 1
ATOM 1687 C CA . THR B 1 70 ? 9.065 9.904 94.400 1.00 34.68 69 THR B CA 1
ATOM 1688 C C . THR B 1 70 ? 9.707 10.459 95.694 1.00 31.88 69 THR B C 1
ATOM 1689 O O . THR B 1 70 ? 10.484 9.779 96.358 1.00 31.13 69 THR B O 1
ATOM 1693 N N . GLY B 1 71 ? 9.434 11.709 96.037 1.00 29.86 70 GLY B N 1
ATOM 1694 C CA . GLY B 1 71 ? 10.139 12.324 97.167 1.00 30.62 70 GLY B CA 1
ATOM 1695 C C . GLY B 1 71 ? 11.654 12.525 97.078 1.00 31.25 70 GLY B C 1
ATOM 1696 O O . GLY B 1 71 ? 12.269 12.884 98.070 1.00 33.70 70 GLY B O 1
ATOM 1697 N N . ARG B 1 72 ? 12.251 12.294 95.910 1.00 27.92 71 ARG B N 1
ATOM 1698 C CA . ARG B 1 72 ? 13.706 12.363 95.692 1.00 31.13 71 ARG B CA 1
ATOM 1699 C C . ARG B 1 72 ? 14.075 13.624 94.852 1.00 29.85 71 ARG B C 1
ATOM 1700 O O . ARG B 1 72 ? 13.385 13.981 93.881 1.00 26.94 71 ARG B O 1
ATOM 1706 N N . VAL B 1 73 ? 15.132 14.316 95.260 1.00 26.96 72 VAL B N 1
ATOM 1707 C CA . VAL B 1 73 ? 15.511 15.581 94.579 1.00 29.32 72 VAL B CA 1
ATOM 1708 C C . VAL B 1 73 ? 16.999 15.804 94.770 1.00 27.64 72 VAL B C 1
ATOM 1709 O O . VAL B 1 73 ? 17.574 15.416 95.797 1.00 25.90 72 VAL B O 1
ATOM 1713 N N . ARG B 1 74 ? 17.607 16.371 93.740 1.00 26.81 73 ARG B N 1
ATOM 1714 C CA . ARG B 1 74 ? 18.935 16.888 93.784 1.00 28.42 73 ARG B CA 1
ATOM 1715 C C . ARG B 1 74 ? 18.831 18.398 93.541 1.00 25.37 73 ARG B C 1
ATOM 1716 O O . ARG B 1 74 ? 18.124 18.878 92.610 1.00 27.28 73 ARG B O 1
ATOM 1724 N N . LEU B 1 75 ? 19.564 19.138 94.353 1.00 28.13 74 LEU B N 1
ATOM 1725 C CA . LEU B 1 75 ? 19.699 20.618 94.184 1.00 30.24 74 LEU B CA 1
ATOM 1726 C C . LEU B 1 75 ? 21.145 20.990 93.818 1.00 29.26 74 LEU B C 1
ATOM 1727 O O . LEU B 1 75 ? 22.131 20.545 94.475 1.00 30.80 74 LEU B O 1
ATOM 1732 N N . GLY B 1 76 ? 21.269 21.815 92.781 1.00 27.05 75 GLY B N 1
ATOM 1733 C CA . GLY B 1 76 ? 22.571 22.383 92.362 1.00 25.87 75 GLY B CA 1
ATOM 1734 C C . GLY B 1 76 ? 22.566 23.869 92.642 1.00 29.53 75 GLY B C 1
ATOM 1735 O O . GLY B 1 76 ? 21.757 24.587 92.078 1.00 27.39 75 GLY B O 1
ATOM 1736 N N . ILE B 1 77 ? 23.448 24.311 93.534 1.00 26.14 76 ILE B N 1
ATOM 1737 C CA . ILE B 1 77 ? 23.471 25.697 93.991 1.00 26.52 76 ILE B CA 1
ATOM 1738 C C . ILE B 1 77 ? 24.884 26.250 93.799 1.00 27.37 76 ILE B C 1
ATOM 1739 O O . ILE B 1 77 ? 25.886 25.559 94.070 1.00 29.66 76 ILE B O 1
ATOM 1744 N N . GLY B 1 78 ? 24.960 27.507 93.365 1.00 27.74 77 GLY B N 1
ATOM 1745 C CA . GLY B 1 78 ? 26.222 28.183 93.211 1.00 28.45 77 GLY B CA 1
ATOM 1746 C C . GLY B 1 78 ? 26.815 28.116 91.824 1.00 29.54 77 GLY B C 1
ATOM 1747 O O . GLY B 1 78 ? 26.254 27.509 90.927 1.00 30.66 77 GLY B O 1
ATOM 1748 N N . PRO B 1 79 ? 27.947 28.768 91.633 1.00 34.72 78 PRO B N 1
ATOM 1749 C CA . PRO B 1 79 ? 28.716 28.630 90.395 1.00 34.19 78 PRO B CA 1
ATOM 1750 C C . PRO B 1 79 ? 29.166 27.189 90.206 1.00 32.58 78 PRO B C 1
ATOM 1751 O O . PRO B 1 79 ? 29.411 26.462 91.175 1.00 33.55 78 PRO B O 1
ATOM 1755 N N . THR B 1 80 ? 29.344 26.780 88.960 1.00 33.63 79 THR B N 1
ATOM 1756 C CA . THR B 1 80 ? 29.732 25.404 88.669 1.00 30.05 79 THR B CA 1
ATOM 1757 C C . THR B 1 80 ? 31.164 25.102 89.153 1.00 29.29 79 THR B C 1
ATOM 1758 O O . THR B 1 80 ? 31.504 23.926 89.273 1.00 36.93 79 THR B O 1
ATOM 1762 N N . ARG B 1 81 ? 31.999 26.129 89.373 1.00 29.80 80 ARG B N 1
ATOM 1763 C CA . ARG B 1 81 ? 33.364 25.933 89.904 1.00 35.12 80 ARG B CA 1
ATOM 1764 C C . ARG B 1 81 ? 33.443 26.308 91.369 1.00 34.68 80 ARG B C 1
ATOM 1765 O O . ARG B 1 81 ? 34.524 26.514 91.910 1.00 32.85 80 ARG B O 1
ATOM 1773 N N . ASP B 1 82 ? 32.283 26.499 91.990 1.00 33.70 81 ASP B N 1
ATOM 1774 C CA . ASP B 1 82 ? 32.228 26.706 93.414 1.00 33.15 81 ASP B CA 1
ATOM 1775 C C . ASP B 1 82 ? 30.834 26.289 93.880 1.00 28.59 81 ASP B C 1
ATOM 1776 O O . ASP B 1 82 ? 30.035 27.094 94.326 1.00 34.28 81 ASP B O 1
ATOM 1781 N N . LEU B 1 83 ? 30.570 25.016 93.757 1.00 31.06 82 LEU B N 1
ATOM 1782 C CA . LEU B 1 83 ? 29.231 24.491 93.729 1.00 29.82 82 LEU B CA 1
ATOM 1783 C C . LEU B 1 83 ? 28.904 23.829 95.063 1.00 31.18 82 LEU B C 1
ATOM 1784 O O . LEU B 1 83 ? 29.812 23.382 95.838 1.00 27.49 82 LEU B O 1
ATOM 1789 N N . VAL B 1 84 ? 27.597 23.731 95.285 1.00 33.39 83 VAL B N 1
ATOM 1790 C CA . VAL B 1 84 ? 26.993 23.013 96.400 1.00 30.11 83 VAL B CA 1
ATOM 1791 C C . VAL B 1 84 ? 25.939 22.085 95.753 1.00 33.08 83 VAL B C 1
ATOM 1792 O O . VAL B 1 84 ? 25.118 22.538 94.959 1.00 29.50 83 VAL B O 1
ATOM 1796 N N . LEU B 1 85 ? 26.046 20.784 96.023 1.00 29.71 84 LEU B N 1
ATOM 1797 C CA . LEU B 1 85 ? 25.133 19.773 95.483 1.00 31.08 84 LEU B CA 1
ATOM 1798 C C . LEU B 1 85 ? 24.525 19.077 96.653 1.00 31.34 84 LEU B C 1
ATOM 1799 O O . LEU B 1 85 ? 25.271 18.580 97.540 1.00 32.14 84 LEU B O 1
ATOM 1804 N N . VAL B 1 86 ? 23.197 19.083 96.691 1.00 28.80 85 VAL B N 1
ATOM 1805 C CA . VAL B 1 86 ? 22.419 18.499 97.751 1.00 27.86 85 VAL B CA 1
ATOM 1806 C C . VAL B 1 86 ? 21.550 17.357 97.251 1.00 32.49 85 VAL B C 1
ATOM 1807 O O . VAL B 1 86 ? 20.782 17.499 96.286 1.00 32.85 85 VAL B O 1
ATOM 1811 N N . GLU B 1 87 ? 21.667 16.219 97.921 1.00 27.57 86 GLU B N 1
ATOM 1812 C CA . GLU B 1 87 ? 20.722 15.126 97.741 1.00 28.86 86 GLU B CA 1
ATOM 1813 C C . GLU B 1 87 ? 19.737 15.161 98.899 1.00 29.71 86 GLU B C 1
ATOM 1814 O O . GLU B 1 87 ? 20.122 15.136 100.090 1.00 28.05 86 GLU B O 1
ATOM 1820 N N . GLY B 1 88 ? 18.467 15.277 98.563 1.00 30.41 87 GLY B N 1
ATOM 1821 C CA . GLY B 1 88 ? 17.433 15.455 99.575 1.00 33.67 87 GLY B CA 1
ATOM 1822 C C . GLY B 1 88 ? 16.142 14.678 99.373 1.00 29.74 87 GLY B C 1
ATOM 1823 O O . GLY B 1 88 ? 15.883 14.094 98.305 1.00 28.98 87 GLY B O 1
ATOM 1824 N N . THR B 1 89 ? 15.328 14.678 100.420 1.00 29.33 88 THR B N 1
ATOM 1825 C CA . THR B 1 89 ? 14.028 14.025 100.396 1.00 31.04 88 THR B CA 1
ATOM 1826 C C . THR B 1 89 ? 12.966 15.089 100.604 1.00 32.18 88 THR B C 1
ATOM 1827 O O . THR B 1 89 ? 13.109 15.976 101.450 1.00 34.37 88 THR B O 1
ATOM 1831 N N . ALA B 1 90 ? 11.909 15.009 99.812 1.00 30.59 89 ALA B N 1
ATOM 1832 C CA . ALA B 1 90 ? 10.919 16.062 99.726 1.00 27.17 89 ALA B CA 1
ATOM 1833 C C . ALA B 1 90 ? 9.568 15.599 100.298 1.00 29.71 89 ALA B C 1
ATOM 1834 O O . ALA B 1 90 ? 9.074 14.502 99.988 1.00 28.30 89 ALA B O 1
ATOM 1836 N N . LEU B 1 91 ? 8.965 16.469 101.096 1.00 29.57 90 LEU B N 1
ATOM 1837 C CA . LEU B 1 91 ? 7.584 16.257 101.574 1.00 30.78 90 LEU B CA 1
ATOM 1838 C C . LEU B 1 91 ? 6.696 17.433 101.186 1.00 30.01 90 LEU B C 1
ATOM 1839 O O . LEU B 1 91 ? 7.137 18.582 101.242 1.00 31.35 90 LEU B O 1
ATOM 1844 N N . PRO B 1 92 ? 5.469 17.147 100.709 1.00 31.40 91 PRO B N 1
ATOM 1845 C CA . PRO B 1 92 ? 4.549 18.166 100.231 1.00 31.12 91 PRO B CA 1
ATOM 1846 C C . PRO B 1 92 ? 3.848 18.866 101.361 1.00 31.86 91 PRO B C 1
ATOM 1847 O O . PRO B 1 92 ? 3.515 18.206 102.344 1.00 33.30 91 PRO B O 1
ATOM 1851 N N . LEU B 1 93 ? 3.641 20.181 101.220 1.00 32.35 92 LEU B N 1
ATOM 1852 C CA . LEU B 1 93 ? 2.834 20.979 102.166 1.00 34.36 92 LEU B CA 1
ATOM 1853 C C . LEU B 1 93 ? 1.793 21.824 101.416 1.00 34.63 92 LEU B C 1
ATOM 1854 O O . LEU B 1 93 ? 2.114 22.644 100.520 1.00 29.28 92 LEU B O 1
ATOM 1859 N N . GLU B 1 94 ? 0.538 21.614 101.790 1.00 33.78 93 GLU B N 1
ATOM 1860 C CA . GLU B 1 94 ? -0.570 22.445 101.316 1.00 33.79 93 GLU B CA 1
ATOM 1861 C C . GLU B 1 94 ? -0.411 23.914 101.716 1.00 34.17 93 GLU B C 1
ATOM 1862 O O . GLU B 1 94 ? -0.105 24.222 102.880 1.00 34.67 93 GLU B O 1
ATOM 1868 N N . PRO B 1 95 ? -0.609 24.837 100.754 1.00 35.57 94 PRO B N 1
ATOM 1869 C CA . PRO B 1 95 ? -0.481 26.247 101.117 1.00 34.34 94 PRO B CA 1
ATOM 1870 C C . PRO B 1 95 ? -1.413 26.662 102.235 1.00 35.38 94 PRO B C 1
ATOM 1871 O O . PRO B 1 95 ? -1.013 27.440 103.091 1.00 35.09 94 PRO B O 1
ATOM 1875 N N . ALA B 1 96 ? -2.616 26.082 102.253 1.00 35.45 95 ALA B N 1
ATOM 1876 C CA . ALA B 1 96 ? -3.638 26.432 103.212 1.00 34.90 95 ALA B CA 1
ATOM 1877 C C . ALA B 1 96 ? -3.276 26.016 104.635 1.00 36.14 95 ALA B C 1
ATOM 1878 O O . ALA B 1 96 ? -3.870 26.524 105.582 1.00 36.78 95 ALA B O 1
ATOM 1880 N N . GLY B 1 97 ? -2.323 25.096 104.789 1.00 36.14 96 GLY B N 1
ATOM 1881 C CA . GLY B 1 97 ? -1.911 24.617 106.120 1.00 36.55 96 GLY B CA 1
ATOM 1882 C C . GLY B 1 97 ? -0.566 25.147 106.576 1.00 37.74 96 GLY B C 1
ATOM 1883 O O . GLY B 1 97 ? -0.169 24.963 107.730 1.00 37.61 96 GLY B O 1
ATOM 1884 N N . LEU B 1 98 ? 0.137 25.828 105.679 1.00 38.75 97 LEU B N 1
ATOM 1885 C CA . LEU B 1 98 ? 1.476 26.309 105.978 1.00 40.77 97 LEU B CA 1
ATOM 1886 C C . LEU B 1 98 ? 1.399 27.330 107.128 1.00 43.88 97 LEU B C 1
ATOM 1887 O O . LEU B 1 98 ? 0.515 28.200 107.106 1.00 45.10 97 LEU B O 1
ATOM 1892 N N . PRO B 1 99 ? 2.277 27.203 108.163 1.00 43.16 98 PRO B N 1
ATOM 1893 C CA . PRO B 1 99 ? 2.347 28.255 109.183 1.00 42.89 98 PRO B CA 1
ATOM 1894 C C . PRO B 1 99 ? 2.443 29.665 108.580 1.00 42.90 98 PRO B C 1
ATOM 1895 O O . PRO B 1 99 ? 3.128 29.858 107.582 1.00 40.68 98 PRO B O 1
ATOM 1899 N N . ASP B 1 100 ? 1.763 30.639 109.191 1.00 42.32 99 ASP B N 1
ATOM 1900 C CA . ASP B 1 100 ? 1.692 31.998 108.616 1.00 43.42 99 ASP B CA 1
ATOM 1901 C C . ASP B 1 100 ? 3.068 32.635 108.422 1.00 41.41 99 ASP B C 1
ATOM 1902 O O . ASP B 1 100 ? 3.374 33.191 107.344 1.00 36.90 99 ASP B O 1
ATOM 1907 N N . GLY B 1 101 ? 3.883 32.550 109.477 1.00 39.76 100 GLY B N 1
ATOM 1908 C CA . GLY B 1 101 ? 5.199 33.178 109.486 1.00 39.74 100 GLY B CA 1
ATOM 1909 C C . GLY B 1 101 ? 6.139 32.578 108.463 1.00 37.44 100 GLY B C 1
ATOM 1910 O O . GLY B 1 101 ? 6.899 33.303 107.826 1.00 40.13 100 GLY B O 1
ATOM 1911 N N . VAL B 1 102 ? 6.104 31.250 108.322 1.00 36.54 101 VAL B N 1
ATOM 1912 C CA . VAL B 1 102 ? 6.903 30.551 107.291 1.00 32.09 101 VAL B CA 1
ATOM 1913 C C . VAL B 1 102 ? 6.493 30.971 105.875 1.00 32.27 101 VAL B C 1
ATOM 1914 O O . VAL B 1 102 ? 7.354 31.288 105.048 1.00 34.29 101 VAL B O 1
ATOM 1918 N N . GLY B 1 103 ? 5.200 30.936 105.582 1.00 31.37 102 GLY B N 1
ATOM 1919 C CA . GLY B 1 103 ? 4.669 31.471 104.322 1.00 33.22 102 GLY B CA 1
ATOM 1920 C C . GLY B 1 103 ? 5.134 32.900 104.029 1.00 35.24 102 GLY B C 1
ATOM 1921 O O . GLY B 1 103 ? 5.528 33.218 102.883 1.00 35.12 102 GLY B O 1
ATOM 1922 N N . ASP B 1 104 ? 5.108 33.750 105.062 1.00 34.93 103 ASP B N 1
ATOM 1923 C CA . ASP B 1 104 ? 5.456 35.176 104.927 1.00 35.55 103 ASP B CA 1
ATOM 1924 C C . ASP B 1 104 ? 6.925 35.288 104.632 1.00 34.91 103 ASP B C 1
ATOM 1925 O O . ASP B 1 104 ? 7.341 36.057 103.753 1.00 35.11 103 ASP B O 1
ATOM 1930 N N . THR B 1 105 ? 7.728 34.518 105.366 1.00 34.03 104 THR B N 1
ATOM 1931 C CA . THR B 1 105 ? 9.172 34.509 105.141 1.00 36.35 104 THR B CA 1
ATOM 1932 C C . THR B 1 105 ? 9.538 33.989 103.736 1.00 34.81 104 THR B C 1
ATOM 1933 O O . THR B 1 105 ? 10.417 34.538 103.050 1.00 30.96 104 THR B O 1
ATOM 1937 N N . PHE B 1 106 ? 8.884 32.913 103.315 1.00 35.56 105 PHE B N 1
ATOM 1938 C CA . PHE B 1 106 ? 9.104 32.421 101.957 1.00 33.97 105 PHE B CA 1
ATOM 1939 C C . PHE B 1 106 ? 8.869 33.559 100.929 1.00 32.75 105 PHE B C 1
ATOM 1940 O O . PHE B 1 106 ? 9.703 33.804 100.067 1.00 33.70 105 PHE B O 1
ATOM 1948 N N . ALA B 1 107 ? 7.730 34.231 101.051 1.00 36.17 106 ALA B N 1
ATOM 1949 C CA . ALA B 1 107 ? 7.333 35.315 100.135 1.00 39.21 106 ALA B CA 1
ATOM 1950 C C . ALA B 1 107 ? 8.254 36.550 100.171 1.00 39.96 106 ALA B C 1
ATOM 1951 O O . ALA B 1 107 ? 8.487 37.164 99.126 1.00 38.74 106 ALA B O 1
ATOM 1953 N N . GLU B 1 108 ? 8.774 36.895 101.351 1.00 40.36 107 GLU B N 1
ATOM 1954 C CA . GLU B 1 108 ? 9.806 37.932 101.483 1.00 42.39 107 GLU B CA 1
ATOM 1955 C C . GLU B 1 108 ? 11.106 37.508 100.819 1.00 43.76 107 GLU B C 1
ATOM 1956 O O . GLU B 1 108 ? 11.747 38.314 100.153 1.00 46.18 107 GLU B O 1
ATOM 1959 N N . LYS B 1 109 ? 11.505 36.247 100.990 1.00 40.65 108 LYS B N 1
ATOM 1960 C CA . LYS B 1 109 ? 12.779 35.793 100.450 1.00 41.52 108 LYS B CA 1
ATOM 1961 C C . LYS B 1 109 ? 12.716 35.686 98.922 1.00 40.43 108 LYS B C 1
ATOM 1962 O O . LYS B 1 109 ? 13.674 36.044 98.233 1.00 40.10 108 LYS B O 1
ATOM 1967 N N . THR B 1 110 ? 11.600 35.189 98.396 1.00 40.36 109 THR B N 1
ATOM 1968 C CA . THR B 1 110 ? 11.563 34.785 96.984 1.00 40.60 109 THR B CA 1
ATOM 1969 C C . THR B 1 110 ? 10.773 35.714 96.099 1.00 40.70 109 THR B C 1
ATOM 1970 O O . THR B 1 110 ? 10.858 35.615 94.880 1.00 42.66 109 THR B O 1
ATOM 1974 N N . GLY B 1 111 ? 9.942 36.561 96.674 1.00 41.49 110 GLY B N 1
ATOM 1975 C CA . GLY B 1 111 ? 9.152 37.468 95.858 1.00 42.41 110 GLY B CA 1
ATOM 1976 C C . GLY B 1 111 ? 7.845 36.912 95.327 1.00 43.80 110 GLY B C 1
ATOM 1977 O O . GLY B 1 111 ? 7.115 37.630 94.641 1.00 47.20 110 GLY B O 1
ATOM 1978 N N . PHE B 1 112 ? 7.503 35.667 95.640 1.00 43.31 111 PHE B N 1
ATOM 1979 C CA . PHE B 1 112 ? 6.116 35.218 95.372 1.00 40.95 111 PHE B CA 1
ATOM 1980 C C . PHE B 1 112 ? 5.501 34.443 96.501 1.00 39.49 111 PHE B C 1
ATOM 1981 O O . PHE B 1 112 ? 6.184 33.965 97.390 1.00 39.42 111 PHE B O 1
ATOM 1989 N N . ASP B 1 113 ? 4.177 34.342 96.450 1.00 40.18 112 ASP B N 1
ATOM 1990 C CA . ASP B 1 113 ? 3.403 33.761 97.514 1.00 40.01 112 ASP B CA 1
ATOM 1991 C C . ASP B 1 113 ? 2.396 32.778 96.933 1.00 42.23 112 ASP B C 1
ATOM 1992 O O . ASP B 1 113 ? 1.329 33.192 96.475 1.00 43.49 112 ASP B O 1
ATOM 1997 N N . PRO B 1 114 ? 2.740 31.474 96.937 1.00 42.74 113 PRO B N 1
ATOM 1998 C CA . PRO B 1 114 ? 1.805 30.399 96.551 1.00 44.53 113 PRO B CA 1
ATOM 1999 C C . PRO B 1 114 ? 0.387 30.452 97.170 1.00 45.46 113 PRO B C 1
ATOM 2000 O O . PRO B 1 114 ? -0.572 30.039 96.523 1.00 46.75 113 PRO B O 1
ATOM 2004 N N . ARG B 1 115 ? 0.242 30.931 98.408 1.00 46.62 114 ARG B N 1
ATOM 2005 C CA . ARG B 1 115 ? -1.092 30.981 99.036 1.00 45.03 114 ARG B CA 1
ATOM 2006 C C . ARG B 1 115 ? -2.074 31.861 98.260 1.00 47.20 114 ARG B C 1
ATOM 2007 O O . ARG B 1 115 ? -3.288 31.650 98.341 1.00 48.70 114 ARG B O 1
ATOM 2015 N N . ARG B 1 116 ? -1.563 32.871 97.563 1.00 47.94 115 ARG B N 1
ATOM 2016 C CA . ARG B 1 116 ? -2.422 33.841 96.895 1.00 49.22 115 ARG B CA 1
ATOM 2017 C C . ARG B 1 116 ? -2.683 33.457 95.441 1.00 49.65 115 ARG B C 1
ATOM 2018 O O . ARG B 1 116 ? -3.587 33.994 94.809 1.00 50.10 115 ARG B O 1
ATOM 2021 N N . LEU B 1 117 ? -1.905 32.526 94.906 1.00 49.68 116 LEU B N 1
ATOM 2022 C CA . LEU B 1 117 ? -2.075 32.115 93.507 1.00 49.26 116 LEU B CA 1
ATOM 2023 C C . LEU B 1 117 ? -3.261 31.154 93.362 1.00 49.05 116 LEU B C 1
ATOM 2024 O O . LEU B 1 117 ? -3.497 30.299 94.224 1.00 49.84 116 LEU B O 1
ATOM 2027 N N . THR B 1 118 ? -3.993 31.302 92.260 1.00 48.53 117 THR B N 1
ATOM 2028 C CA . THR B 1 118 ? -5.199 30.503 92.001 1.00 49.54 117 THR B CA 1
ATOM 2029 C C . THR B 1 118 ? -4.834 29.110 91.452 1.00 47.27 117 THR B C 1
ATOM 2030 O O . THR B 1 118 ? -5.486 28.122 91.810 1.00 47.09 117 THR B O 1
ATOM 2034 N N . THR B 1 119 ? -3.806 29.040 90.594 1.00 46.83 118 THR B N 1
ATOM 2035 C CA . THR B 1 119 ? -3.191 27.752 90.217 1.00 46.31 118 THR B CA 1
ATOM 2036 C C . THR B 1 119 ? -2.799 27.000 91.504 1.00 44.37 118 THR B C 1
ATOM 2037 O O . THR B 1 119 ? -2.295 27.606 92.469 1.00 43.30 118 THR B O 1
ATOM 2041 N N . SER B 1 120 ? -3.081 25.699 91.517 1.00 40.96 119 SER B N 1
ATOM 2042 C CA . SER B 1 120 ? -2.810 24.853 92.672 1.00 39.83 119 SER B CA 1
ATOM 2043 C C . SER B 1 120 ? -1.307 24.598 92.787 1.00 36.83 119 SER B C 1
ATOM 2044 O O . SER B 1 120 ? -0.718 23.921 91.950 1.00 34.20 119 SER B O 1
ATOM 2047 N N . TYR B 1 121 ? -0.701 25.193 93.814 1.00 35.87 120 TYR B N 1
ATOM 2048 C CA . TYR B 1 121 ? 0.715 25.017 94.154 1.00 33.67 120 TYR B CA 1
ATOM 2049 C C . TYR B 1 121 ? 0.850 24.079 95.328 1.00 31.78 120 TYR B C 1
ATOM 2050 O O . TYR B 1 121 ? -0.065 23.939 96.123 1.00 33.30 120 TYR B O 1
ATOM 2059 N N . LEU B 1 122 ? 1.984 23.414 95.428 1.00 28.56 121 LEU B N 1
ATOM 2060 C CA . LEU B 1 122 ? 2.357 22.829 96.682 1.00 28.91 121 LEU B CA 1
ATOM 2061 C C . LEU B 1 122 ? 3.662 23.431 97.092 1.00 29.82 121 LEU B C 1
ATOM 2062 O O . LEU B 1 122 ? 4.510 23.679 96.255 1.00 28.95 121 LEU B O 1
ATOM 2067 N N . TYR B 1 123 ? 3.846 23.633 98.390 1.00 31.26 122 TYR B N 1
ATOM 2068 C CA . TYR B 1 123 ? 5.203 23.783 98.892 1.00 30.70 122 TYR B CA 1
ATOM 2069 C C . TYR B 1 123 ? 5.811 22.380 99.079 1.00 31.56 122 TYR B C 1
ATOM 2070 O O . TYR B 1 123 ? 5.084 21.397 99.300 1.00 27.59 122 TYR B O 1
ATOM 2079 N N . PHE B 1 124 ? 7.139 22.301 98.985 1.00 30.31 123 PHE B N 1
ATOM 2080 C CA . PHE B 1 124 ? 7.891 21.097 99.367 1.00 29.08 123 PHE B CA 1
ATOM 2081 C C . PHE B 1 124 ? 8.992 21.487 100.325 1.00 30.89 123 PHE B C 1
ATOM 2082 O O . PHE B 1 124 ? 9.750 22.460 100.085 1.00 30.99 123 PHE B O 1
ATOM 2090 N N . ARG B 1 125 ? 9.020 20.779 101.447 1.00 28.08 124 ARG B N 1
ATOM 2091 C CA . ARG B 1 125 ? 10.112 20.920 102.384 1.00 31.61 124 ARG B CA 1
ATOM 2092 C C . ARG B 1 125 ? 11.096 19.817 102.056 1.00 29.34 124 ARG B C 1
ATOM 2093 O O . ARG B 1 125 ? 10.721 18.672 101.976 1.00 25.43 124 ARG B O 1
ATOM 2101 N N . ILE B 1 126 ? 12.340 20.186 101.820 1.00 29.79 125 ILE B N 1
ATOM 2102 C CA . ILE B 1 126 ? 13.342 19.253 101.367 1.00 28.38 125 ILE B CA 1
ATOM 2103 C C . ILE B 1 126 ? 14.371 19.150 102.467 1.00 30.21 125 ILE B C 1
ATOM 2104 O O . ILE B 1 126 ? 14.967 20.167 102.848 1.00 32.27 125 ILE B O 1
ATOM 2109 N N . SER B 1 127 ? 14.581 17.934 102.963 1.00 30.63 126 SER B N 1
ATOM 2110 C CA . SER B 1 127 ? 15.529 17.684 104.042 1.00 30.27 126 SER B CA 1
ATOM 2111 C C . SER B 1 127 ? 16.833 17.236 103.446 1.00 33.07 126 SER B C 1
ATOM 2112 O O . SER B 1 127 ? 16.839 16.244 102.710 1.00 33.15 126 SER B O 1
ATOM 2115 N N . PRO B 1 128 ? 17.945 17.945 103.726 1.00 32.18 127 PRO B N 1
ATOM 2116 C CA . PRO B 1 128 ? 19.205 17.481 103.137 1.00 34.16 127 PRO B CA 1
ATOM 2117 C C . PRO B 1 128 ? 19.671 16.152 103.730 1.00 34.27 127 PRO B C 1
ATOM 2118 O O . PRO B 1 128 ? 19.655 15.946 104.946 1.00 29.66 127 PRO B O 1
ATOM 2122 N N . ARG B 1 129 ? 20.074 15.239 102.869 1.00 32.32 128 ARG B N 1
ATOM 2123 C CA . ARG B 1 129 ? 20.669 13.980 103.350 1.00 32.27 128 ARG B CA 1
ATOM 2124 C C . ARG B 1 129 ? 22.154 13.913 103.027 1.00 31.13 128 ARG B C 1
ATOM 2125 O O . ARG B 1 129 ? 22.923 13.569 103.889 1.00 34.65 128 ARG B O 1
ATOM 2133 N N . ARG B 1 130 ? 22.558 14.271 101.814 1.00 27.34 129 ARG B N 1
ATOM 2134 C CA . ARG B 1 130 ? 23.975 14.406 101.464 1.00 30.22 129 ARG B CA 1
ATOM 2135 C C . ARG B 1 130 ? 24.205 15.761 100.888 1.00 32.16 129 ARG B C 1
ATOM 2136 O O . ARG B 1 130 ? 23.317 16.333 100.209 1.00 31.22 129 ARG B O 1
ATOM 2144 N N . VAL B 1 131 ? 25.416 16.269 101.140 1.00 31.06 130 VAL B N 1
ATOM 2145 C CA . VAL B 1 131 ? 25.847 17.553 100.626 1.00 30.42 130 VAL B CA 1
ATOM 2146 C C . VAL B 1 131 ? 27.277 17.402 100.143 1.00 31.70 130 VAL B C 1
ATOM 2147 O O . VAL B 1 131 ? 28.119 16.914 100.857 1.00 32.66 130 VAL B O 1
ATOM 2151 N N . GLN B 1 132 ? 27.524 17.806 98.913 1.00 29.38 131 GLN B N 1
ATOM 2152 C CA . GLN B 1 132 ? 28.822 17.825 98.366 1.00 32.22 131 GLN B CA 1
ATOM 2153 C C . GLN B 1 132 ? 29.115 19.244 97.966 1.00 34.32 131 GLN B C 1
ATOM 2154 O O . GLN B 1 132 ? 28.220 19.999 97.592 1.00 34.31 131 GLN B O 1
ATOM 2160 N N . ALA B 1 133 ? 30.372 19.631 98.112 1.00 32.43 132 ALA B N 1
ATOM 2161 C CA . ALA B 1 133 ? 30.752 20.980 97.773 1.00 35.17 132 ALA B CA 1
ATOM 2162 C C . ALA B 1 133 ? 32.138 20.818 97.348 1.00 38.82 132 ALA B C 1
ATOM 2163 O O . ALA B 1 133 ? 32.925 20.187 98.041 1.00 39.23 132 ALA B O 1
ATOM 2165 N N . TRP B 1 134 ? 32.453 21.351 96.194 1.00 39.52 133 TRP B N 1
ATOM 2166 C CA . TRP B 1 134 ? 33.802 21.251 95.783 1.00 45.28 133 TRP B CA 1
ATOM 2167 C C . TRP B 1 134 ? 34.026 22.264 94.703 1.00 46.66 133 TRP B C 1
ATOM 2168 O O . TRP B 1 134 ? 33.104 22.620 94.018 1.00 51.48 133 TRP B O 1
ATOM 2179 N N . ARG B 1 135 ? 35.235 22.825 94.641 1.00 52.07 134 ARG B N 1
ATOM 2180 C CA . ARG B 1 135 ? 35.638 23.570 93.438 1.00 51.83 134 ARG B CA 1
ATOM 2181 C C . ARG B 1 135 ? 36.243 22.565 92.400 1.00 50.79 134 ARG B C 1
ATOM 2182 O O . ARG B 1 135 ? 35.564 22.172 91.457 1.00 50.60 134 ARG B O 1
ATOM 2190 N N . GLU B 1 136 ? 37.482 22.130 92.606 1.00 50.99 135 GLU B N 1
ATOM 2191 C CA . GLU B 1 136 ? 38.212 21.425 91.564 1.00 56.43 135 GLU B CA 1
ATOM 2192 C C . GLU B 1 136 ? 38.604 19.975 91.984 1.00 59.76 135 GLU B C 1
ATOM 2193 O O . GLU B 1 136 ? 38.243 19.496 93.083 1.00 61.69 135 GLU B O 1
ATOM 2195 N N . ALA B 1 137 ? 39.335 19.277 91.111 1.00 59.86 136 ALA B N 1
ATOM 2196 C CA . ALA B 1 137 ? 39.679 17.879 91.348 1.00 60.55 136 ALA B CA 1
ATOM 2197 C C . ALA B 1 137 ? 40.305 17.809 92.724 1.00 61.27 136 ALA B C 1
ATOM 2198 O O . ALA B 1 137 ? 40.130 16.806 93.452 1.00 59.13 136 ALA B O 1
ATOM 2199 N N . ASN B 1 138 ? 41.020 18.901 93.051 1.00 59.73 137 ASN B N 1
ATOM 2200 C CA . ASN B 1 138 ? 41.650 19.114 94.345 1.00 59.62 137 ASN B CA 1
ATOM 2201 C C . ASN B 1 138 ? 40.673 18.730 95.487 1.00 57.38 137 ASN B C 1
ATOM 2202 O O . ASN B 1 138 ? 41.073 18.104 96.487 1.00 54.42 137 ASN B O 1
ATOM 2207 N N . GLU B 1 139 ? 39.382 19.005 95.258 1.00 54.45 138 GLU B N 1
ATOM 2208 C CA . GLU B 1 139 ? 38.362 18.922 96.293 1.00 51.46 138 GLU B CA 1
ATOM 2209 C C . GLU B 1 139 ? 37.313 17.799 96.106 1.00 52.04 138 GLU B C 1
ATOM 2210 O O . GLU B 1 139 ? 36.388 17.624 96.918 1.00 47.62 138 GLU B O 1
ATOM 2216 N N . LEU B 1 140 ? 37.464 17.014 95.053 1.00 54.36 139 LEU B N 1
ATOM 2217 C CA . LEU B 1 140 ? 36.620 15.824 94.907 1.00 55.67 139 LEU B CA 1
ATOM 2218 C C . LEU B 1 140 ? 36.662 14.877 96.121 1.00 54.31 139 LEU B C 1
ATOM 2219 O O . LEU B 1 140 ? 35.601 14.417 96.572 1.00 54.37 139 LEU B O 1
ATOM 2224 N N . SER B 1 141 ? 37.860 14.615 96.653 1.00 49.75 140 SER B N 1
ATOM 2225 C CA . SER B 1 141 ? 38.045 13.598 97.691 1.00 50.15 140 SER B CA 1
ATOM 2226 C C . SER B 1 141 ? 37.299 13.905 99.003 1.00 49.50 140 SER B C 1
ATOM 2227 O O . SER B 1 141 ? 36.654 13.010 99.561 1.00 50.49 140 SER B O 1
ATOM 2230 N N . GLY B 1 142 ? 37.385 15.146 99.489 1.00 45.52 141 GLY B N 1
ATOM 2231 C CA . GLY B 1 142 ? 36.674 15.555 100.721 1.00 43.77 141 GLY B CA 1
ATOM 2232 C C . GLY B 1 142 ? 35.379 16.325 100.436 1.00 42.73 141 GLY B C 1
ATOM 2233 O O . GLY B 1 142 ? 34.939 17.130 101.229 1.00 39.34 141 GLY B O 1
ATOM 2234 N N . ARG B 1 143 ? 34.751 16.072 99.292 1.00 40.74 142 ARG B N 1
ATOM 2235 C CA . ARG B 1 143 ? 33.647 16.867 98.839 1.00 37.39 142 ARG B CA 1
ATOM 2236 C C . ARG B 1 143 ? 32.416 16.628 99.635 1.00 37.07 142 ARG B C 1
ATOM 2237 O O . ARG B 1 143 ? 31.508 17.457 99.641 1.00 38.59 142 ARG B O 1
ATOM 2245 N N . GLU B 1 144 ? 32.333 15.460 100.246 1.00 32.40 143 GLU B N 1
ATOM 2246 C CA . GLU B 1 144 ? 31.122 15.068 100.954 1.00 36.69 143 GLU B CA 1
ATOM 2247 C C . GLU B 1 144 ? 31.165 15.745 102.333 1.00 34.83 143 GLU B C 1
ATOM 2248 O O . GLU B 1 144 ? 32.027 15.464 103.162 1.00 28.10 143 GLU B O 1
ATOM 2252 N N . LEU B 1 145 ? 30.243 16.664 102.552 1.00 32.93 144 LEU B N 1
ATOM 2253 C CA . LEU B 1 145 ? 30.303 17.541 103.741 1.00 34.38 144 LEU B CA 1
ATOM 2254 C C . LEU B 1 145 ? 29.268 17.082 104.708 1.00 31.49 144 LEU B C 1
ATOM 2255 O O . LEU B 1 145 ? 29.339 17.315 105.888 1.00 36.86 144 LEU B O 1
ATOM 2268 N N . ARG B 1 147 ? 26.698 13.527 105.156 1.00 34.23 146 ARG B N 1
ATOM 2269 C CA . ARG B 1 147 ? 26.161 12.225 104.838 1.00 39.02 146 ARG B CA 1
ATOM 2270 C C . ARG B 1 147 ? 25.118 11.887 105.936 1.00 40.22 146 ARG B C 1
ATOM 2271 O O . ARG B 1 147 ? 25.344 12.158 107.133 1.00 39.05 146 ARG B O 1
ATOM 2275 N N . ASP B 1 148 ? 23.975 11.338 105.513 1.00 40.47 147 ASP B N 1
ATOM 2276 C CA . ASP B 1 148 ? 22.869 10.933 106.402 1.00 40.45 147 ASP B CA 1
ATOM 2277 C C . ASP B 1 148 ? 22.361 12.046 107.362 1.00 41.96 147 ASP B C 1
ATOM 2278 O O . ASP B 1 148 ? 22.170 11.859 108.582 1.00 41.68 147 ASP B O 1
ATOM 2283 N N . GLY B 1 149 ? 22.139 13.220 106.771 1.00 40.85 148 GLY B N 1
ATOM 2284 C CA . GLY B 1 149 ? 21.611 14.375 107.490 1.00 39.62 148 GLY B CA 1
ATOM 2285 C C . GLY B 1 149 ? 22.541 15.056 108.487 1.00 38.65 148 GLY B C 1
ATOM 2286 O O . GLY B 1 149 ? 22.090 15.922 109.215 1.00 40.28 148 GLY B O 1
ATOM 2287 N N . GLU B 1 150 ? 23.828 14.689 108.526 1.00 38.98 149 GLU B N 1
ATOM 2288 C CA . GLU B 1 150 ? 24.737 15.182 109.567 1.00 37.78 149 GLU B CA 1
ATOM 2289 C C . GLU B 1 150 ? 26.006 15.757 108.952 1.00 35.03 149 GLU B C 1
ATOM 2290 O O . GLU B 1 150 ? 26.668 15.066 108.183 1.00 37.21 149 GLU B O 1
ATOM 2296 N N . TRP B 1 151 ? 26.358 17.000 109.288 1.00 33.91 150 TRP B N 1
ATOM 2297 C CA . TRP B 1 151 ? 27.597 17.608 108.787 1.00 33.65 150 TRP B CA 1
ATOM 2298 C C . TRP B 1 151 ? 28.840 16.843 109.306 1.00 35.16 150 TRP B C 1
ATOM 2299 O O . TRP B 1 151 ? 28.837 16.382 110.435 1.00 38.13 150 TRP B O 1
ATOM 2310 N N . LEU B 1 152 ? 29.882 16.721 108.475 1.00 36.43 151 LEU B N 1
ATOM 2311 C CA . LEU B 1 152 ? 31.066 15.905 108.799 1.00 38.31 151 LEU B CA 1
ATOM 2312 C C . LEU B 1 152 ? 32.279 16.787 109.129 1.00 42.21 151 LEU B C 1
ATOM 2313 O O . LEU B 1 152 ? 33.029 17.163 108.202 1.00 45.46 151 LEU B O 1
#

Organism: Streptomyces avermitilis (strain ATCC 31267 / DSM 46492 / JCM 5070 / NBRC 14893 / NCIMB 12804 / NRRL 8165 / MA-4680) (NCBI:txid227882)